Protein AF-A0A2G9NVG9-F1 (afdb_monomer_lite)

Organism: Aquarana catesbeiana (NCBI:txid8400)

pLDDT: mean 73.62, std 21.72, range [29.7, 97.81]

Foldseek 3Di:
DVVVVVVVVVVVVVVVVVVVVLLVVLVVCLVVVPDALVVLLVVLLVVLVCCVVPPQPDPVNDPHQDPVVVSSLSSLLVVLVVLLVVLLVQLVVLVVVCVVVVQDAPDPVGLGRDSLVSSVVSLVVVVVSLVSSVRSDVVSNVVSLVSSVVSVVVSLVVNVVVLVVVCVVPDDPPPPPSSVVNNVVSVVVVVVPDPCVVVCVVPPVPDDQDPVNVCVVVVDD

Structure (mmCIF, N/CA/C/O backbone):
data_AF-A0A2G9NVG9-F1
#
_entry.id   AF-A0A2G9NVG9-F1
#
loop_
_atom_site.group_PDB
_atom_site.id
_atom_site.type_symbol
_atom_site.label_atom_id
_atom_site.label_alt_id
_atom_site.label_comp_id
_atom_site.label_asym_id
_atom_site.label_entity_id
_atom_site.label_seq_id
_atom_site.pdbx_PDB_ins_code
_atom_site.Cartn_x
_atom_site.Cartn_y
_atom_site.Cartn_z
_atom_site.occupancy
_atom_site.B_iso_or_equiv
_atom_site.auth_seq_id
_atom_site.auth_comp_id
_atom_site.auth_asym_id
_atom_site.auth_atom_id
_atom_site.pdbx_PDB_model_num
ATOM 1 N N . MET A 1 1 ? 18.153 -5.933 -45.050 1.00 47.12 1 MET A N 1
ATOM 2 C CA . MET A 1 1 ? 17.908 -6.795 -43.867 1.00 47.12 1 MET A CA 1
ATOM 3 C C . MET A 1 1 ? 18.906 -6.570 -42.717 1.00 47.12 1 MET A C 1
ATOM 5 O O . MET A 1 1 ? 18.550 -6.843 -41.583 1.00 47.12 1 MET A O 1
ATOM 9 N N . TRP A 1 2 ? 20.110 -6.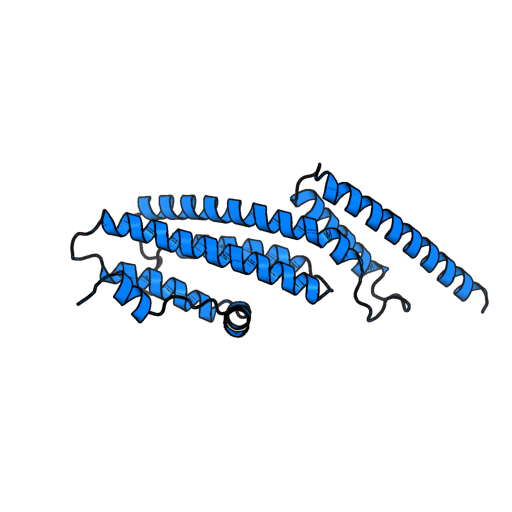024 -42.958 1.00 49.16 2 TRP A N 1
ATOM 10 C CA . TRP A 1 2 ? 21.153 -5.813 -41.932 1.00 49.16 2 TRP A CA 1
ATOM 11 C C . TRP A 1 2 ? 20.935 -4.618 -40.981 1.00 49.16 2 TRP A C 1
ATOM 13 O O . TRP A 1 2 ? 21.452 -4.618 -39.869 1.00 49.16 2 TRP A O 1
ATOM 23 N N . THR A 1 3 ? 20.140 -3.623 -41.377 1.00 58.44 3 THR A N 1
ATOM 24 C CA . THR A 1 3 ? 19.892 -2.399 -40.592 1.00 58.44 3 THR A CA 1
ATOM 25 C C . THR A 1 3 ? 18.992 -2.626 -39.373 1.00 58.44 3 THR A C 1
ATOM 27 O O . THR A 1 3 ? 19.216 -2.022 -38.331 1.00 58.44 3 THR A O 1
ATOM 30 N N . GLY A 1 4 ? 18.015 -3.536 -39.464 1.00 63.19 4 GLY A N 1
ATOM 31 C CA . GLY A 1 4 ? 17.098 -3.840 -38.357 1.00 63.19 4 GLY A CA 1
ATOM 32 C C . GLY A 1 4 ? 17.749 -4.625 -37.214 1.00 63.19 4 GLY A C 1
ATOM 33 O O . GLY A 1 4 ? 17.445 -4.377 -36.052 1.00 63.19 4 GLY A O 1
ATOM 34 N N . LYS A 1 5 ? 18.686 -5.529 -37.530 1.00 67.94 5 LYS A N 1
ATOM 35 C CA . LYS A 1 5 ? 19.409 -6.316 -36.521 1.00 67.94 5 LYS A CA 1
ATOM 36 C C . LYS A 1 5 ? 20.372 -5.444 -35.707 1.00 67.94 5 LYS A C 1
ATOM 38 O O . LYS A 1 5 ? 20.325 -5.482 -34.488 1.00 67.94 5 LYS A O 1
ATOM 43 N N . LEU A 1 6 ? 21.148 -4.583 -36.372 1.00 71.12 6 LEU A N 1
ATOM 44 C CA . LEU A 1 6 ? 22.050 -3.633 -35.706 1.00 71.12 6 LEU A CA 1
ATOM 45 C C . LEU A 1 6 ? 21.304 -2.642 -34.800 1.00 71.12 6 LEU A C 1
ATOM 47 O O . LEU A 1 6 ? 21.757 -2.365 -33.694 1.00 71.12 6 LEU A O 1
ATOM 51 N N . LEU A 1 7 ? 20.151 -2.131 -35.248 1.00 71.62 7 LEU A N 1
ATOM 52 C CA . LEU A 1 7 ? 19.314 -1.249 -34.430 1.00 71.62 7 LEU A CA 1
ATOM 53 C C . LEU A 1 7 ? 18.751 -1.985 -33.204 1.00 71.62 7 LEU A C 1
ATOM 55 O O . LEU A 1 7 ? 18.769 -1.438 -32.105 1.00 71.62 7 LEU A O 1
ATOM 59 N N . SER A 1 8 ? 18.301 -3.231 -33.379 1.00 68.00 8 SER A N 1
ATOM 60 C CA . SER A 1 8 ? 17.837 -4.081 -32.277 1.00 68.00 8 SER A CA 1
ATOM 61 C C . SER A 1 8 ? 18.944 -4.346 -31.252 1.00 68.00 8 SER A C 1
ATOM 63 O O . SER A 1 8 ? 18.707 -4.211 -30.054 1.00 68.00 8 SER A O 1
ATOM 65 N N . ASP A 1 9 ? 20.152 -4.678 -31.709 1.00 69.25 9 ASP A N 1
ATOM 66 C CA . ASP A 1 9 ? 21.299 -4.954 -30.837 1.00 69.25 9 ASP A CA 1
ATOM 67 C C . ASP A 1 9 ? 21.750 -3.687 -30.084 1.00 69.25 9 ASP A C 1
ATOM 69 O O . ASP A 1 9 ? 22.079 -3.747 -28.899 1.00 69.25 9 ASP A O 1
ATOM 73 N N . LEU A 1 10 ? 21.706 -2.515 -30.730 1.00 73.94 10 LEU A N 1
ATOM 74 C CA . LEU A 1 10 ? 21.998 -1.230 -30.086 1.00 73.94 10 LEU A CA 1
ATOM 75 C C . LEU A 1 10 ? 20.967 -0.882 -29.003 1.00 73.94 10 LEU A C 1
ATOM 77 O O . LEU A 1 10 ? 21.353 -0.514 -27.894 1.00 73.94 10 LEU A O 1
ATOM 81 N N . ILE A 1 11 ? 19.671 -1.021 -29.303 1.00 73.12 11 ILE A N 1
ATOM 82 C CA . ILE A 1 11 ? 18.585 -0.789 -28.335 1.00 73.12 11 ILE A CA 1
ATOM 83 C C . ILE A 1 11 ? 18.735 -1.734 -27.141 1.00 73.12 11 ILE A C 1
ATOM 85 O O . ILE A 1 11 ? 18.609 -1.304 -25.995 1.00 73.12 11 ILE A O 1
ATOM 89 N N . PHE A 1 12 ? 19.059 -3.002 -27.399 1.00 69.12 12 PHE A N 1
ATOM 90 C CA . PHE A 1 12 ? 19.289 -3.987 -26.350 1.00 69.12 12 PHE A CA 1
ATOM 91 C C . PHE A 1 12 ? 20.491 -3.625 -25.467 1.00 69.12 12 PHE A C 1
ATOM 93 O O . PHE A 1 12 ? 20.377 -3.662 -24.245 1.00 69.12 12 PHE A O 1
ATOM 100 N N . ASN A 1 13 ? 21.615 -3.209 -26.057 1.00 71.06 13 ASN A N 1
ATOM 101 C CA . ASN A 1 13 ? 22.801 -2.804 -25.298 1.00 71.06 13 ASN A CA 1
ATOM 102 C C . ASN A 1 13 ? 22.554 -1.548 -24.452 1.00 71.06 13 ASN A C 1
ATOM 104 O O . ASN A 1 13 ? 22.916 -1.530 -23.278 1.00 71.06 13 ASN A O 1
ATOM 108 N N . ILE A 1 14 ? 21.886 -0.527 -25.003 1.00 75.38 14 ILE A N 1
ATOM 109 C CA . ILE A 1 14 ? 21.518 0.683 -24.249 1.00 75.38 14 ILE A CA 1
ATOM 110 C C . ILE A 1 14 ? 20.581 0.325 -23.091 1.00 75.38 14 ILE A C 1
ATOM 112 O O . ILE A 1 14 ? 20.797 0.782 -21.968 1.00 75.38 14 ILE A O 1
ATOM 116 N N . HIS A 1 15 ? 19.578 -0.525 -23.337 1.00 73.50 15 HIS A N 1
ATOM 117 C CA . HIS A 1 15 ? 18.684 -1.015 -22.291 1.00 73.50 15 HIS A CA 1
ATOM 118 C C . HIS A 1 15 ? 19.455 -1.773 -21.205 1.00 73.50 15 HIS A C 1
ATOM 120 O O . HIS A 1 15 ? 19.285 -1.487 -20.027 1.00 73.50 15 HIS A O 1
ATOM 126 N N . SER A 1 16 ? 20.354 -2.684 -21.587 1.00 73.50 16 SER A N 1
ATOM 127 C CA . SER A 1 16 ? 21.161 -3.463 -20.645 1.00 73.50 16 SER A CA 1
ATOM 128 C C . SER A 1 16 ? 22.059 -2.575 -19.779 1.00 73.50 16 SER A C 1
ATOM 130 O O . SER A 1 16 ? 22.126 -2.775 -18.567 1.00 73.50 16 SER A O 1
ATOM 132 N N . SER A 1 17 ? 22.739 -1.587 -20.368 1.00 74.81 17 SER A N 1
ATOM 133 C CA . SER A 1 17 ? 23.574 -0.646 -19.613 1.00 74.81 17 SER A CA 1
ATOM 134 C C . SER A 1 17 ? 22.742 0.234 -18.679 1.00 74.81 17 SER A C 1
ATOM 136 O O . SER A 1 17 ? 23.146 0.466 -17.540 1.00 74.81 17 SER A O 1
ATOM 138 N N . PHE A 1 18 ? 21.565 0.686 -19.124 1.00 79.19 18 PHE A N 1
ATOM 139 C CA . PHE A 1 18 ? 20.642 1.447 -18.283 1.00 79.19 18 PHE A CA 1
ATOM 140 C C . PHE A 1 18 ? 20.131 0.616 -17.100 1.00 79.19 18 PHE A C 1
ATOM 142 O O . PHE A 1 18 ? 20.169 1.091 -15.969 1.00 79.19 18 PHE A O 1
ATOM 149 N N . THR A 1 19 ? 19.721 -0.632 -17.336 1.00 79.75 19 THR A N 1
ATOM 150 C CA . THR A 1 19 ? 19.266 -1.570 -16.299 1.00 79.75 19 THR A CA 1
ATOM 151 C C . THR A 1 19 ? 20.363 -1.832 -15.268 1.00 79.75 19 THR A C 1
ATOM 153 O O . THR A 1 19 ? 20.100 -1.767 -14.070 1.00 79.75 19 THR A O 1
ATOM 156 N N . GLN A 1 20 ? 21.612 -2.035 -15.702 1.00 78.94 20 GLN A N 1
ATOM 157 C CA . GLN A 1 20 ? 22.742 -2.171 -14.779 1.00 78.94 20 GLN A CA 1
ATOM 158 C C . GLN A 1 20 ? 22.956 -0.904 -13.945 1.00 78.94 20 GLN A C 1
ATOM 160 O O . GLN A 1 20 ? 23.076 -0.993 -12.725 1.00 78.94 20 GLN A O 1
ATOM 165 N N . TYR A 1 21 ? 22.968 0.275 -14.572 1.00 81.62 21 TYR A N 1
ATOM 166 C CA . TYR A 1 21 ? 23.139 1.535 -13.848 1.00 81.62 21 TYR A CA 1
ATOM 167 C C . TYR A 1 21 ? 22.006 1.777 -12.843 1.00 81.62 21 TYR A C 1
ATOM 169 O O . TYR A 1 21 ? 22.270 2.131 -11.695 1.00 81.62 21 TYR A O 1
ATOM 177 N N . ALA A 1 22 ? 20.756 1.542 -13.248 1.00 81.19 22 ALA A N 1
ATOM 178 C CA . ALA A 1 22 ? 19.592 1.654 -12.378 1.00 81.19 22 ALA A CA 1
ATOM 179 C C . ALA A 1 22 ? 19.701 0.691 -11.190 1.00 81.19 22 ALA A C 1
ATOM 181 O O . ALA A 1 22 ? 19.517 1.106 -10.050 1.00 81.19 22 ALA A O 1
ATOM 182 N N . PHE A 1 23 ? 20.079 -0.563 -11.432 1.00 82.88 23 PHE A N 1
ATOM 183 C CA . PHE A 1 23 ? 20.284 -1.547 -10.374 1.00 82.88 23 PHE A CA 1
ATOM 184 C C . PHE A 1 23 ? 21.346 -1.099 -9.357 1.00 82.88 23 PHE A C 1
ATOM 186 O O . PHE A 1 23 ? 21.079 -1.100 -8.155 1.00 82.88 23 PHE A O 1
ATOM 193 N N . PHE A 1 24 ? 22.516 -0.638 -9.816 1.00 83.31 24 PHE A N 1
ATOM 194 C CA . PHE A 1 24 ? 23.549 -0.091 -8.926 1.00 83.31 24 PHE A CA 1
ATOM 195 C C . PHE A 1 24 ? 23.059 1.140 -8.154 1.00 83.31 24 PHE A C 1
ATOM 197 O O . PHE A 1 24 ? 23.283 1.235 -6.948 1.00 83.31 24 PHE A O 1
ATOM 204 N N . TYR A 1 25 ? 22.355 2.054 -8.824 1.00 85.94 25 TYR A N 1
ATOM 205 C CA . TYR A 1 25 ? 21.767 3.237 -8.199 1.00 85.94 25 TYR A CA 1
ATOM 206 C C . TYR A 1 25 ? 20.797 2.864 -7.068 1.00 85.94 25 TYR A C 1
ATOM 208 O O . TYR A 1 25 ? 20.904 3.400 -5.965 1.00 85.94 25 TYR A O 1
ATOM 216 N N . PHE A 1 26 ? 19.895 1.906 -7.302 1.00 88.06 26 PHE A N 1
ATOM 217 C CA . PHE A 1 26 ? 18.935 1.462 -6.290 1.00 88.06 26 PHE A CA 1
ATOM 218 C C . PHE A 1 26 ? 19.588 0.680 -5.148 1.00 88.06 26 PHE A C 1
ATOM 220 O O . PHE A 1 26 ? 19.176 0.867 -4.008 1.00 88.06 26 PHE A O 1
ATOM 227 N N . ILE A 1 27 ? 20.645 -0.101 -5.400 1.00 86.88 27 ILE A N 1
ATOM 228 C CA . ILE A 1 27 ? 21.440 -0.728 -4.328 1.00 86.88 27 ILE A CA 1
ATOM 229 C C . ILE A 1 27 ? 22.069 0.329 -3.418 1.00 86.88 27 ILE A C 1
ATOM 231 O O . ILE A 1 27 ? 22.018 0.208 -2.195 1.00 86.88 27 ILE A O 1
ATOM 235 N N . GLU A 1 28 ? 22.676 1.367 -3.992 1.00 87.94 28 GLU A N 1
ATOM 236 C CA . GLU A 1 28 ? 23.291 2.429 -3.193 1.00 87.94 28 GLU A CA 1
ATOM 237 C C . GLU A 1 28 ? 22.243 3.233 -2.416 1.00 87.94 28 GLU A C 1
ATOM 239 O O . GLU A 1 28 ? 22.452 3.563 -1.246 1.00 87.94 28 GLU A O 1
ATOM 244 N N . HIS A 1 29 ? 21.081 3.490 -3.014 1.00 90.62 29 HIS A N 1
ATOM 245 C CA . HIS A 1 29 ? 19.973 4.148 -2.323 1.00 90.62 29 HIS A CA 1
ATOM 246 C C . HIS A 1 29 ? 19.331 3.277 -1.237 1.00 90.62 29 HIS A C 1
ATOM 248 O O . HIS A 1 29 ? 18.891 3.821 -0.225 1.00 90.62 29 HIS A O 1
ATOM 254 N N . ASP A 1 30 ? 19.315 1.953 -1.392 1.00 89.00 30 ASP A N 1
ATOM 255 C CA . ASP A 1 30 ? 18.807 1.027 -0.374 1.00 89.00 30 ASP A CA 1
ATOM 256 C C . ASP A 1 30 ? 19.702 1.018 0.878 1.00 89.00 30 ASP A C 1
ATOM 258 O O . ASP A 1 30 ? 19.206 0.955 2.004 1.00 89.00 30 ASP A O 1
ATOM 262 N N . LYS A 1 31 ? 21.020 1.192 0.696 1.00 87.38 31 LYS A N 1
ATOM 263 C CA . LYS A 1 31 ? 21.985 1.315 1.803 1.00 87.38 31 LYS A CA 1
ATOM 264 C C . LYS A 1 31 ? 21.828 2.612 2.595 1.00 87.38 31 LYS A C 1
ATOM 266 O O . LYS A 1 31 ? 21.942 2.592 3.817 1.00 87.38 31 LYS A O 1
ATOM 271 N N . HIS A 1 32 ? 21.623 3.739 1.910 1.00 87.06 32 HIS A N 1
ATOM 272 C CA . HIS A 1 32 ? 21.713 5.065 2.538 1.00 87.06 32 HIS A CA 1
ATOM 273 C C . HIS A 1 32 ? 20.355 5.715 2.839 1.00 87.06 32 HIS A C 1
ATOM 275 O O . HIS A 1 32 ? 20.274 6.545 3.739 1.00 87.06 32 HIS A O 1
ATOM 281 N N . ARG A 1 33 ? 19.303 5.376 2.080 1.00 88.12 33 ARG A N 1
ATOM 282 C CA . ARG A 1 33 ? 17.912 5.852 2.240 1.00 88.12 33 ARG A CA 1
ATOM 283 C C . ARG A 1 33 ? 17.778 7.362 2.496 1.00 88.12 33 ARG A C 1
ATOM 285 O O . ARG A 1 33 ? 17.051 7.799 3.378 1.00 88.12 33 ARG A O 1
ATOM 292 N N . LEU A 1 34 ? 18.458 8.170 1.680 1.00 86.88 34 LEU A N 1
ATOM 293 C CA . LEU A 1 34 ? 18.539 9.631 1.859 1.00 86.88 34 LEU A CA 1
ATOM 294 C C . LEU A 1 34 ? 17.289 10.411 1.402 1.00 86.88 34 LEU A C 1
ATOM 296 O O . LEU A 1 34 ? 17.157 11.592 1.716 1.00 86.88 34 LEU A O 1
ATOM 300 N N . CYS A 1 35 ? 16.387 9.787 0.640 1.00 92.25 35 CYS A N 1
ATOM 301 C CA . CYS A 1 35 ? 15.162 10.410 0.124 1.00 92.25 35 CYS A CA 1
ATOM 302 C C . CYS A 1 35 ? 13.921 9.905 0.868 1.00 92.25 35 CYS A C 1
ATOM 304 O O . CYS A 1 35 ? 13.956 8.852 1.508 1.00 92.25 35 CYS A O 1
ATOM 306 N N . LYS A 1 36 ? 12.799 10.627 0.750 1.00 93.12 36 LYS A N 1
ATOM 307 C CA . LYS A 1 36 ? 11.535 10.193 1.357 1.00 93.12 36 LYS A CA 1
ATOM 308 C C . LYS A 1 36 ? 10.972 8.994 0.596 1.00 93.12 36 LYS A C 1
ATOM 310 O O . LYS A 1 36 ? 11.088 8.917 -0.627 1.00 93.12 36 LYS A O 1
ATOM 315 N N . SER A 1 37 ? 10.276 8.103 1.300 1.00 94.50 37 SER A N 1
ATOM 316 C CA . SER A 1 37 ? 9.572 6.960 0.696 1.00 94.50 37 SER A CA 1
ATOM 317 C C . SER A 1 37 ? 8.630 7.391 -0.443 1.00 94.50 37 SER A C 1
ATOM 319 O O . SER A 1 37 ? 8.593 6.759 -1.497 1.00 94.50 37 SER A O 1
ATOM 321 N N . ALA A 1 38 ? 7.942 8.528 -0.285 1.00 94.00 38 ALA A N 1
ATOM 322 C CA . ALA A 1 38 ? 7.071 9.114 -1.301 1.00 94.00 38 ALA A CA 1
ATOM 323 C C . ALA A 1 38 ? 7.812 9.472 -2.605 1.00 94.00 38 ALA A C 1
ATOM 325 O O . ALA A 1 38 ? 7.242 9.320 -3.686 1.00 94.00 38 ALA A O 1
ATOM 326 N N . ASP A 1 39 ? 9.077 9.898 -2.530 1.00 95.50 39 ASP A N 1
ATOM 327 C CA . ASP A 1 39 ? 9.883 10.212 -3.716 1.00 95.50 39 ASP A CA 1
ATOM 328 C C . ASP A 1 39 ? 10.192 8.935 -4.508 1.00 95.50 39 ASP A C 1
ATOM 330 O O . ASP A 1 39 ? 10.030 8.908 -5.731 1.00 95.50 39 ASP A O 1
ATOM 334 N N . TYR A 1 40 ? 10.539 7.847 -3.811 1.00 94.81 40 TYR A N 1
ATOM 335 C CA . TYR A 1 40 ? 10.747 6.535 -4.429 1.00 94.81 40 TYR A CA 1
ATOM 336 C C . TYR A 1 40 ? 9.458 5.962 -5.022 1.00 94.81 40 TYR A C 1
ATOM 338 O O . TYR A 1 40 ? 9.485 5.439 -6.135 1.00 94.81 40 TYR A O 1
ATOM 346 N N . MET A 1 41 ? 8.319 6.110 -4.337 1.00 95.94 41 MET A N 1
ATOM 347 C CA . MET A 1 41 ? 7.010 5.705 -4.865 1.00 95.94 41 MET A CA 1
ATOM 348 C C . MET A 1 41 ? 6.672 6.468 -6.151 1.00 95.94 41 MET A C 1
ATOM 350 O O . MET A 1 41 ? 6.302 5.864 -7.157 1.00 95.94 41 MET A O 1
ATOM 354 N N . ASN A 1 42 ? 6.861 7.789 -6.161 1.00 95.38 42 ASN A N 1
ATOM 355 C CA . ASN A 1 42 ? 6.639 8.618 -7.346 1.00 95.38 42 ASN A CA 1
ATOM 356 C C . ASN A 1 42 ? 7.573 8.237 -8.503 1.00 95.38 42 ASN A C 1
ATOM 358 O O . ASN A 1 42 ? 7.144 8.199 -9.659 1.00 95.38 42 ASN A O 1
ATOM 362 N N . LEU A 1 43 ? 8.841 7.938 -8.208 1.00 94.69 43 LEU A N 1
ATOM 363 C CA . LEU A 1 43 ? 9.788 7.450 -9.207 1.00 94.69 43 LEU A CA 1
ATOM 364 C C . LEU A 1 43 ? 9.359 6.086 -9.762 1.00 94.69 43 LEU A C 1
ATOM 366 O O . LEU A 1 43 ? 9.377 5.905 -10.977 1.00 94.69 43 LEU A O 1
ATOM 370 N N . HIS A 1 44 ? 8.892 5.172 -8.909 1.00 95.25 44 HIS A N 1
ATOM 371 C CA . HIS A 1 44 ? 8.351 3.878 -9.324 1.00 95.25 44 HIS A CA 1
ATOM 372 C C . HIS A 1 44 ? 7.179 4.059 -10.302 1.00 95.25 44 HIS A C 1
ATOM 374 O O . HIS A 1 44 ? 7.188 3.468 -11.381 1.00 95.25 44 HIS A O 1
ATOM 380 N N . PHE A 1 45 ? 6.219 4.943 -10.002 1.00 94.69 45 PHE A N 1
ATOM 381 C CA . PHE A 1 45 ? 5.117 5.252 -10.923 1.00 94.69 45 PHE A CA 1
ATOM 382 C C . PHE A 1 45 ? 5.601 5.769 -12.284 1.00 94.69 45 PHE A C 1
ATOM 384 O O . PHE A 1 45 ? 5.058 5.371 -13.316 1.00 94.69 45 PHE A O 1
ATOM 391 N N . LYS A 1 46 ? 6.631 6.623 -12.302 1.00 93.38 46 LYS A N 1
ATOM 392 C CA . LYS A 1 46 ? 7.217 7.144 -13.547 1.00 93.38 46 LYS A CA 1
ATOM 393 C C . LYS A 1 46 ? 7.928 6.056 -14.350 1.00 93.38 46 LYS A C 1
ATOM 395 O O . LYS A 1 46 ? 7.740 5.994 -15.562 1.00 93.38 46 LYS A O 1
ATOM 400 N N . VAL A 1 47 ? 8.708 5.193 -13.693 1.00 92.12 47 VAL A N 1
ATOM 401 C CA . VAL A 1 47 ? 9.402 4.074 -14.353 1.00 92.12 47 VAL A CA 1
ATOM 402 C C . VAL A 1 47 ? 8.399 3.066 -14.907 1.00 92.12 47 VAL A C 1
ATOM 404 O O . VAL A 1 47 ? 8.529 2.675 -16.064 1.00 92.12 47 VAL A O 1
ATOM 407 N N . LYS A 1 48 ? 7.353 2.726 -14.140 1.00 93.81 48 LYS A N 1
ATOM 408 C CA . LYS A 1 48 ? 6.227 1.911 -14.615 1.00 93.81 48 LYS A CA 1
ATOM 409 C C . LYS A 1 48 ? 5.615 2.506 -15.878 1.00 93.81 48 LYS A C 1
ATOM 411 O O . LYS A 1 48 ? 5.478 1.812 -16.878 1.00 93.81 48 LYS A O 1
ATOM 416 N N . TRP A 1 49 ? 5.240 3.787 -15.830 1.00 93.31 49 TRP A N 1
ATOM 417 C CA . TRP A 1 49 ? 4.615 4.458 -16.968 1.00 93.31 49 TRP A CA 1
ATOM 418 C C . TRP A 1 49 ? 5.511 4.407 -18.210 1.00 93.31 49 TRP A C 1
ATOM 420 O O . TRP A 1 49 ? 5.053 3.992 -19.267 1.00 93.31 49 TRP A O 1
ATOM 430 N N . LEU A 1 50 ? 6.800 4.732 -18.066 1.00 90.25 50 LEU A N 1
ATOM 431 C CA . LEU A 1 50 ? 7.766 4.687 -19.166 1.00 90.25 50 LEU A CA 1
ATOM 432 C C . LEU A 1 50 ? 7.916 3.269 -19.739 1.00 90.25 50 LEU A C 1
ATOM 434 O O . LEU A 1 50 ? 7.955 3.097 -20.957 1.00 90.25 50 LEU A O 1
ATOM 438 N N . TYR A 1 51 ? 7.981 2.252 -18.877 1.00 89.69 51 TYR A N 1
ATOM 439 C CA . TYR A 1 51 ? 8.086 0.856 -19.302 1.00 89.69 51 TYR A CA 1
ATOM 440 C C . TYR A 1 51 ? 6.836 0.398 -20.068 1.00 89.69 51 TYR A C 1
ATOM 442 O O . TYR A 1 51 ? 6.940 -0.241 -21.120 1.00 89.69 51 TYR A O 1
ATOM 450 N N . ASN A 1 52 ? 5.652 0.750 -19.571 1.00 90.44 52 ASN A N 1
ATOM 451 C CA . ASN A 1 52 ? 4.382 0.409 -20.209 1.00 90.44 52 ASN A CA 1
ATOM 452 C C . ASN A 1 52 ? 4.224 1.107 -21.564 1.00 90.44 52 ASN A C 1
ATOM 454 O O . ASN A 1 52 ? 3.837 0.459 -22.530 1.00 90.44 52 ASN A O 1
ATOM 458 N N . GLU A 1 53 ? 4.586 2.388 -21.643 1.00 91.75 53 GLU A N 1
ATOM 459 C CA . GLU A 1 53 ? 4.433 3.203 -22.851 1.00 91.75 53 GLU A CA 1
ATOM 460 C C . GLU A 1 53 ? 5.396 2.780 -23.972 1.00 91.75 53 GLU A C 1
ATOM 462 O O . GLU A 1 53 ? 5.004 2.702 -25.134 1.00 91.75 53 GLU A O 1
ATOM 467 N N . TYR A 1 54 ? 6.659 2.488 -23.638 1.00 86.56 54 TYR A N 1
ATOM 468 C CA . TYR A 1 54 ? 7.712 2.362 -24.654 1.00 86.56 54 TYR A CA 1
ATOM 469 C C . TYR A 1 54 ? 8.371 0.983 -24.744 1.00 86.56 54 TYR A C 1
ATOM 471 O O . TYR A 1 54 ? 8.982 0.679 -25.769 1.00 86.56 54 TYR A O 1
ATOM 479 N N . VAL A 1 55 ? 8.298 0.150 -23.699 1.00 86.44 55 VAL A N 1
ATOM 480 C CA . VAL A 1 55 ? 9.080 -1.102 -23.622 1.00 86.44 55 VAL A CA 1
ATOM 481 C C . VAL A 1 55 ? 8.207 -2.347 -23.760 1.00 86.44 55 VAL A C 1
ATOM 483 O O . VAL A 1 55 ? 8.621 -3.310 -24.402 1.00 86.44 55 VAL A O 1
ATOM 486 N N . THR A 1 56 ? 6.995 -2.333 -23.208 1.00 87.94 56 THR A N 1
ATOM 487 C CA . THR A 1 56 ? 6.147 -3.535 -23.069 1.00 87.94 56 THR A CA 1
ATOM 488 C C . THR A 1 56 ? 5.795 -4.202 -24.404 1.00 87.94 56 THR A C 1
ATOM 490 O O . THR A 1 56 ? 5.801 -5.430 -24.499 1.00 87.94 56 THR A O 1
ATOM 493 N N . GLU A 1 57 ? 5.556 -3.420 -25.461 1.00 87.38 57 GLU A N 1
ATOM 494 C CA . GLU A 1 57 ? 5.202 -3.953 -26.788 1.00 87.38 57 GLU A CA 1
ATOM 495 C C . GLU A 1 57 ? 6.408 -4.342 -27.655 1.00 87.38 57 GLU A C 1
ATOM 497 O O . GLU A 1 57 ? 6.242 -4.885 -28.753 1.00 87.38 57 GLU A O 1
ATOM 502 N N . LEU A 1 58 ? 7.636 -4.109 -27.184 1.00 85.06 58 LEU A N 1
ATOM 503 C CA . LEU A 1 58 ? 8.827 -4.481 -27.938 1.00 85.06 58 LEU A CA 1
ATOM 504 C C . LEU A 1 58 ? 8.971 -6.014 -27.999 1.00 85.06 58 LEU A C 1
ATOM 506 O O . LEU A 1 58 ? 8.883 -6.680 -26.963 1.00 85.06 58 LEU A O 1
ATOM 510 N N . PRO A 1 59 ? 9.296 -6.603 -29.169 1.00 87.19 59 PRO A N 1
ATOM 511 C CA . PRO A 1 59 ? 9.377 -8.058 -29.334 1.00 87.19 59 PRO A CA 1
ATOM 512 C C . PRO A 1 59 ? 10.292 -8.775 -28.329 1.00 87.19 59 PRO A C 1
ATOM 514 O O . PRO A 1 59 ? 10.017 -9.908 -27.950 1.00 87.19 59 PRO A O 1
ATOM 517 N N . ALA A 1 60 ? 11.371 -8.124 -27.883 1.00 83.81 60 ALA A N 1
ATOM 518 C CA . ALA A 1 60 ? 12.332 -8.700 -26.941 1.00 83.81 60 ALA A CA 1
ATOM 519 C C . ALA A 1 60 ? 11.814 -8.794 -25.491 1.00 83.81 60 ALA A C 1
ATOM 521 O O . ALA A 1 60 ? 12.339 -9.601 -24.714 1.00 83.81 60 ALA A O 1
ATOM 522 N N . PHE A 1 61 ? 10.811 -7.985 -25.137 1.00 83.88 61 PHE A N 1
ATOM 523 C CA . PHE A 1 61 ? 10.276 -7.828 -23.777 1.00 83.88 61 PHE A CA 1
ATOM 524 C C . PHE A 1 61 ? 8.823 -8.289 -23.648 1.00 83.88 61 PHE A C 1
ATOM 526 O O . PHE A 1 61 ? 8.354 -8.555 -22.543 1.00 83.88 61 PHE A O 1
ATOM 533 N N . LYS A 1 62 ? 8.132 -8.461 -24.776 1.00 86.75 62 LYS A N 1
ATOM 534 C CA . LYS A 1 62 ? 6.771 -8.981 -24.821 1.00 86.75 62 LYS A CA 1
ATOM 535 C C . LYS A 1 62 ? 6.665 -10.316 -24.078 1.00 86.75 62 LYS A C 1
ATOM 537 O O . LYS A 1 62 ? 7.468 -11.224 -24.289 1.00 86.75 62 LYS A O 1
ATOM 542 N N . ASN A 1 63 ? 5.646 -10.433 -23.228 1.00 87.00 63 ASN A N 1
ATOM 543 C CA . ASN A 1 63 ? 5.365 -11.600 -22.381 1.00 87.00 63 ASN A CA 1
ATOM 544 C C . ASN A 1 63 ? 6.461 -11.955 -21.354 1.00 87.00 63 ASN A C 1
ATOM 546 O O . ASN A 1 63 ? 6.437 -13.060 -20.809 1.00 87.00 63 ASN A O 1
ATOM 550 N N . LYS A 1 64 ? 7.413 -11.057 -21.072 1.00 89.62 64 LYS A N 1
ATOM 551 C CA . LYS A 1 64 ? 8.383 -11.231 -19.982 1.00 89.62 64 LYS A CA 1
ATOM 552 C C . LYS A 1 64 ? 7.975 -10.411 -18.766 1.00 89.62 64 LYS A C 1
ATOM 554 O O . LYS A 1 64 ? 7.412 -9.330 -18.902 1.00 89.62 64 LYS A O 1
ATOM 559 N N . VAL A 1 65 ? 8.296 -10.924 -17.581 1.00 91.00 65 VAL A N 1
ATOM 560 C CA . VAL A 1 65 ? 8.172 -10.158 -16.338 1.00 91.00 65 VAL A CA 1
ATOM 561 C C . VAL A 1 65 ? 9.293 -9.108 -16.315 1.00 91.00 65 VAL A C 1
ATOM 563 O O . VAL A 1 65 ? 10.458 -9.485 -16.451 1.00 91.00 65 VAL A O 1
ATOM 566 N N . PRO A 1 66 ? 8.977 -7.809 -16.187 1.00 91.50 66 PRO A N 1
ATOM 567 C CA . PRO A 1 66 ? 9.978 -6.749 -16.095 1.00 91.50 66 PRO A CA 1
ATOM 568 C C . PRO A 1 66 ? 10.810 -6.846 -14.815 1.00 91.50 66 PRO A C 1
ATOM 570 O O . PRO A 1 66 ? 10.282 -7.171 -13.758 1.00 91.50 66 PRO A O 1
ATOM 573 N N . GLU A 1 67 ? 12.090 -6.482 -14.888 1.00 90.75 67 GLU A N 1
ATOM 574 C CA . GLU A 1 67 ? 13.004 -6.510 -13.731 1.00 90.75 67 GLU A CA 1
ATOM 575 C C . GLU A 1 67 ? 12.869 -5.281 -12.819 1.00 90.75 67 GLU A C 1
ATOM 577 O O . GLU A 1 67 ? 13.188 -5.348 -11.633 1.00 90.75 67 GLU A O 1
ATOM 582 N N . TYR A 1 68 ? 12.374 -4.156 -13.351 1.00 92.75 68 TYR A N 1
ATOM 583 C CA . TYR A 1 68 ? 12.344 -2.886 -12.621 1.00 92.75 68 TYR A CA 1
ATOM 584 C C . TYR A 1 68 ? 11.603 -2.920 -11.270 1.00 92.75 68 TYR A C 1
ATOM 586 O O . TYR A 1 68 ? 12.052 -2.216 -10.365 1.00 92.75 68 TYR A O 1
ATOM 594 N N . PRO A 1 69 ? 10.509 -3.691 -11.060 1.00 94.94 69 PRO A N 1
ATOM 595 C CA . PRO A 1 69 ? 9.810 -3.686 -9.776 1.00 94.94 69 PRO A CA 1
ATOM 596 C C . PRO A 1 69 ? 10.689 -4.167 -8.618 1.00 94.94 69 PRO A C 1
ATOM 598 O O . PRO A 1 69 ? 10.537 -3.668 -7.503 1.00 94.94 69 PRO A O 1
ATOM 601 N N . ALA A 1 70 ? 11.639 -5.073 -8.879 1.00 94.56 70 ALA A N 1
ATOM 602 C CA . ALA A 1 70 ? 12.567 -5.581 -7.868 1.00 94.56 70 ALA A CA 1
ATOM 603 C C . ALA A 1 70 ? 13.486 -4.479 -7.321 1.00 94.56 70 ALA A C 1
ATOM 605 O O . ALA A 1 70 ? 13.851 -4.501 -6.149 1.00 94.56 70 ALA A O 1
ATOM 606 N N . TRP A 1 71 ? 13.814 -3.470 -8.134 1.00 94.50 71 TRP A N 1
ATOM 607 C CA . TRP A 1 71 ? 14.623 -2.331 -7.688 1.00 94.50 71 TRP A CA 1
ATOM 608 C C . TRP A 1 71 ? 13.877 -1.459 -6.675 1.00 94.50 71 TRP A C 1
ATOM 610 O O . TRP A 1 71 ? 14.501 -0.810 -5.842 1.00 94.50 71 TRP A O 1
ATOM 620 N N . PHE A 1 72 ? 12.543 -1.441 -6.745 1.00 95.94 72 PHE A N 1
ATOM 621 C CA . PHE A 1 72 ? 11.697 -0.612 -5.890 1.00 95.94 72 PHE A CA 1
ATOM 622 C C . PHE A 1 72 ? 11.146 -1.348 -4.667 1.00 95.94 72 PHE A C 1
ATOM 624 O O . PHE A 1 72 ? 10.679 -0.688 -3.738 1.00 95.94 72 PHE A O 1
ATOM 631 N N . GLU A 1 73 ? 11.198 -2.682 -4.640 1.00 96.19 73 GLU A N 1
ATOM 632 C CA . GLU A 1 73 ? 10.607 -3.493 -3.570 1.00 96.19 73 GLU A CA 1
ATOM 633 C C . GLU A 1 73 ? 11.017 -3.030 -2.156 1.00 96.19 73 GLU A C 1
ATOM 635 O O . GLU A 1 73 ? 10.114 -2.761 -1.356 1.00 96.19 73 GLU A O 1
ATOM 640 N N . PRO A 1 74 ? 12.309 -2.805 -1.831 1.00 96.06 74 PRO A N 1
ATOM 641 C CA . PRO A 1 74 ? 12.716 -2.361 -0.491 1.00 96.06 74 PRO A CA 1
ATOM 642 C C . PRO A 1 74 ? 12.140 -0.997 -0.076 1.00 96.06 74 PRO A C 1
ATOM 644 O O . PRO A 1 74 ? 11.953 -0.730 1.116 1.00 96.06 74 PRO A O 1
ATOM 647 N N . PHE A 1 75 ? 11.855 -0.128 -1.047 1.00 96.56 75 PHE A N 1
ATOM 648 C CA . PHE A 1 75 ? 11.315 1.214 -0.820 1.00 96.56 75 PHE A CA 1
ATOM 649 C C . PHE A 1 75 ? 9.794 1.196 -0.684 1.00 96.56 75 PHE A C 1
ATOM 651 O O . PHE A 1 75 ? 9.245 1.932 0.133 1.00 96.56 75 PHE A O 1
ATOM 658 N N . VAL A 1 76 ? 9.107 0.323 -1.429 1.00 97.06 76 VAL A N 1
ATOM 659 C CA . VAL A 1 76 ? 7.666 0.093 -1.251 1.00 97.06 76 VAL A CA 1
ATOM 660 C C . VAL A 1 76 ? 7.402 -0.547 0.112 1.00 97.06 76 VAL A C 1
ATOM 662 O O . VAL A 1 76 ? 6.461 -0.152 0.792 1.00 97.06 76 VAL A O 1
ATOM 665 N N . ILE A 1 77 ? 8.246 -1.487 0.554 1.00 96.81 77 ILE A N 1
ATOM 666 C CA . ILE A 1 77 ? 8.141 -2.066 1.902 1.00 96.81 77 ILE A CA 1
ATOM 667 C C . ILE A 1 77 ? 8.334 -0.992 2.978 1.00 96.81 77 ILE A C 1
ATOM 669 O O . ILE A 1 77 ? 7.501 -0.908 3.877 1.00 96.81 77 ILE A O 1
ATOM 673 N N . GLN A 1 78 ? 9.339 -0.121 2.846 1.00 96.25 78 GLN A N 1
ATOM 674 C CA . GLN A 1 78 ? 9.505 1.016 3.760 1.00 96.25 78 GLN A CA 1
ATOM 675 C C . GLN A 1 78 ? 8.279 1.935 3.756 1.00 96.25 78 GLN A C 1
ATOM 677 O O . GLN A 1 78 ? 7.801 2.333 4.813 1.00 96.25 78 GLN A O 1
ATOM 682 N N . TRP A 1 79 ? 7.739 2.254 2.579 1.00 97.81 79 TRP A N 1
ATOM 683 C CA . TRP A 1 79 ? 6.521 3.053 2.487 1.00 97.81 79 TRP A CA 1
ATOM 684 C C . TRP A 1 79 ? 5.340 2.376 3.205 1.00 97.81 79 TRP A C 1
ATOM 686 O O . TRP A 1 79 ? 4.548 3.056 3.850 1.00 97.81 79 TRP A O 1
ATOM 696 N N . LEU A 1 80 ? 5.228 1.043 3.149 1.00 97.31 80 LEU A N 1
ATOM 697 C CA . LEU A 1 80 ? 4.209 0.288 3.890 1.00 97.31 80 LEU A CA 1
ATOM 698 C C . LEU A 1 80 ? 4.433 0.304 5.407 1.00 97.31 80 LEU A C 1
ATOM 700 O O . LEU A 1 80 ? 3.448 0.303 6.149 1.00 97.31 80 LEU A O 1
ATOM 704 N N . ASP A 1 81 ? 5.689 0.320 5.860 1.00 96.81 81 ASP A N 1
ATOM 705 C CA . ASP A 1 81 ? 6.039 0.492 7.273 1.00 96.81 81 ASP A CA 1
ATOM 706 C C . ASP A 1 81 ? 5.590 1.866 7.783 1.00 96.81 81 ASP A C 1
ATOM 708 O O . ASP A 1 81 ? 4.833 1.950 8.752 1.00 96.81 81 ASP A O 1
ATOM 712 N N . GLU A 1 82 ? 5.952 2.931 7.067 1.00 96.88 82 GLU A N 1
ATOM 713 C CA . GLU A 1 82 ? 5.527 4.303 7.375 1.00 96.88 82 GLU A CA 1
ATOM 714 C C . GLU A 1 82 ? 3.996 4.452 7.292 1.00 96.88 82 GLU A C 1
ATOM 716 O O . GLU A 1 82 ? 3.365 5.085 8.139 1.00 96.88 82 GLU A O 1
ATOM 721 N N . ASN A 1 83 ? 3.358 3.815 6.306 1.00 94.88 83 ASN A N 1
ATOM 722 C CA . ASN A 1 83 ? 1.903 3.825 6.166 1.00 94.88 83 ASN A CA 1
ATOM 723 C C . ASN A 1 83 ? 1.196 3.148 7.350 1.00 94.88 83 ASN A C 1
ATOM 725 O O . ASN A 1 83 ? 0.077 3.535 7.696 1.00 94.88 83 ASN A O 1
ATOM 729 N N . GLU A 1 84 ? 1.800 2.129 7.966 1.00 95.75 84 GLU A N 1
ATOM 730 C CA . GLU A 1 84 ? 1.242 1.521 9.173 1.00 95.75 84 GLU A CA 1
ATOM 731 C C . GLU A 1 84 ? 1.216 2.515 10.335 1.00 95.75 84 GLU A C 1
ATOM 733 O O . GLU A 1 84 ? 0.179 2.641 10.984 1.00 95.75 84 GLU A O 1
ATOM 738 N N . GLU A 1 85 ? 2.304 3.253 10.559 1.00 96.12 85 GLU A N 1
ATOM 739 C CA . GLU A 1 85 ? 2.365 4.319 11.568 1.00 96.12 85 GLU A CA 1
ATOM 740 C C . GLU A 1 85 ? 1.286 5.378 11.338 1.00 96.12 85 GLU A C 1
ATOM 742 O O . GLU A 1 85 ? 0.461 5.616 12.221 1.00 96.12 85 GLU A O 1
ATOM 747 N N . VAL A 1 86 ? 1.201 5.905 10.114 1.00 95.69 86 VAL A N 1
ATOM 748 C CA . VAL A 1 86 ? 0.174 6.888 9.732 1.00 95.69 86 VAL A CA 1
ATOM 749 C C . VAL A 1 86 ? -1.242 6.343 9.952 1.00 95.69 86 VAL A C 1
ATOM 751 O O . VAL A 1 86 ? -2.129 7.068 10.403 1.00 95.69 86 VAL A O 1
ATOM 754 N N . SER A 1 87 ? -1.472 5.057 9.671 1.00 93.94 87 SER A N 1
ATOM 755 C CA . SER A 1 87 ? -2.784 4.424 9.864 1.00 93.94 87 SER A CA 1
ATOM 756 C C . SER A 1 87 ? -3.156 4.282 11.344 1.00 93.94 87 SER A C 1
ATOM 758 O O . SER A 1 87 ? -4.332 4.420 11.686 1.00 93.94 87 SER A O 1
ATOM 760 N N . ARG A 1 88 ? -2.179 4.032 12.228 1.00 94.44 88 ARG A N 1
ATOM 761 C CA . ARG A 1 88 ? -2.398 3.973 13.685 1.00 94.44 88 ARG A CA 1
ATOM 762 C C . ARG A 1 88 ? -2.675 5.356 14.275 1.00 94.44 88 ARG A C 1
ATOM 764 O O . ARG A 1 88 ? -3.603 5.504 15.068 1.00 94.44 88 ARG A O 1
ATOM 771 N N . ASP A 1 89 ? -1.945 6.379 13.845 1.00 95.75 89 ASP A N 1
ATOM 772 C CA . ASP A 1 89 ? -2.195 7.755 14.291 1.00 95.75 89 ASP A CA 1
ATOM 773 C C . ASP A 1 89 ? -3.575 8.243 13.831 1.00 95.75 89 ASP A C 1
ATOM 775 O O . ASP A 1 89 ? -4.342 8.827 14.605 1.00 95.75 89 ASP A O 1
ATOM 779 N N . PHE A 1 90 ? -3.941 7.927 12.584 1.00 95.62 90 PHE A N 1
ATOM 780 C CA . PHE A 1 90 ? -5.269 8.219 12.053 1.00 95.62 90 PHE A CA 1
ATOM 781 C C . PHE A 1 90 ? -6.377 7.516 12.850 1.00 95.62 90 PHE A C 1
ATOM 783 O O . PHE A 1 90 ? -7.388 8.143 13.171 1.00 95.62 90 PHE A O 1
ATOM 790 N N . LEU A 1 91 ? -6.180 6.239 13.203 1.00 92.75 91 LEU A N 1
ATOM 791 C CA . LEU A 1 91 ? -7.091 5.466 14.050 1.00 92.75 91 LEU A CA 1
ATOM 792 C C . LEU A 1 91 ? -7.359 6.170 15.386 1.00 92.75 91 LEU A C 1
ATOM 794 O O . LEU A 1 91 ? -8.521 6.350 15.754 1.00 92.75 91 LEU A O 1
ATOM 798 N N . HIS A 1 92 ? -6.306 6.583 16.095 1.00 93.25 92 HIS A N 1
ATOM 799 C CA . HIS A 1 92 ? -6.451 7.301 17.361 1.00 93.25 92 HIS A CA 1
ATOM 800 C C . HIS A 1 92 ? -7.267 8.585 17.180 1.00 93.25 92 HIS A C 1
ATOM 802 O O . HIS A 1 92 ? -8.225 8.820 17.914 1.00 93.25 92 HIS A O 1
ATOM 808 N N . GLY A 1 93 ? -6.953 9.379 16.152 1.00 93.62 93 GLY A N 1
ATOM 809 C CA . GLY A 1 93 ? -7.704 10.595 15.848 1.00 93.62 93 GLY A CA 1
ATOM 810 C C . GLY A 1 93 ? -9.174 10.338 15.494 1.00 93.62 93 GLY A C 1
ATOM 811 O O . GLY A 1 93 ? -10.038 11.120 15.886 1.00 93.62 93 GLY A O 1
ATOM 812 N N . ALA A 1 94 ? -9.475 9.261 14.763 1.00 89.81 94 ALA A N 1
ATOM 813 C CA . ALA A 1 94 ? -10.844 8.880 14.414 1.00 89.81 94 ALA A CA 1
ATOM 814 C C . ALA A 1 94 ? -11.654 8.458 15.646 1.00 89.81 94 ALA A C 1
ATOM 816 O O . ALA A 1 94 ? -12.793 8.895 15.807 1.00 89.81 94 ALA A O 1
ATOM 817 N N . LEU A 1 95 ? -11.054 7.666 16.538 1.00 86.12 95 LEU A N 1
ATOM 818 C CA . LEU A 1 95 ? -11.693 7.235 17.780 1.00 86.12 95 LEU A CA 1
ATOM 819 C C . LEU A 1 95 ? -11.946 8.393 18.746 1.00 86.12 95 LEU A C 1
ATOM 821 O O . LEU A 1 95 ? -13.030 8.467 19.312 1.00 86.12 95 LEU A O 1
ATOM 825 N N . GLU A 1 96 ? -11.002 9.322 18.907 1.00 89.69 96 GLU A N 1
ATOM 826 C CA . GLU A 1 96 ? -11.198 10.477 19.796 1.00 89.69 96 GLU A CA 1
ATOM 827 C C . GLU A 1 96 ? -12.315 11.411 19.303 1.00 89.69 96 GLU A C 1
ATOM 829 O O . GLU A 1 96 ? -13.095 11.925 20.109 1.00 89.69 96 GLU A O 1
ATOM 834 N N . ARG A 1 97 ? -12.447 11.597 17.980 1.00 90.81 97 ARG A N 1
ATOM 835 C CA . ARG A 1 97 ? -13.579 12.341 17.398 1.00 90.81 97 ARG A CA 1
ATOM 836 C C . ARG A 1 97 ? -14.905 11.639 17.679 1.00 90.81 97 ARG A C 1
ATOM 838 O O . ARG A 1 97 ? -15.817 12.254 18.217 1.00 90.81 97 ARG A O 1
ATOM 845 N N . ASP A 1 98 ? -14.976 10.346 17.394 1.00 83.81 98 ASP A N 1
ATOM 846 C CA . ASP A 1 98 ? -16.187 9.550 17.596 1.00 83.81 98 ASP A CA 1
ATOM 847 C C . ASP A 1 98 ? -16.592 9.470 19.080 1.00 83.81 98 ASP A C 1
ATOM 849 O O . ASP A 1 98 ? -17.763 9.590 19.439 1.00 83.81 98 ASP A O 1
ATOM 853 N N . LYS A 1 99 ? -15.605 9.380 19.978 1.00 81.81 99 LYS A N 1
ATOM 854 C CA . LYS A 1 99 ? -15.806 9.447 21.429 1.00 81.81 99 LYS A CA 1
ATOM 855 C C . LYS A 1 99 ? -16.395 10.784 21.865 1.00 81.81 99 LYS A C 1
ATOM 857 O O . LYS A 1 99 ? -17.313 10.796 22.686 1.00 81.81 99 LYS A O 1
ATOM 862 N N . LYS A 1 100 ? -15.900 11.899 21.317 1.00 85.50 100 LYS A N 1
ATOM 863 C CA . LYS A 1 100 ? -16.438 13.243 21.581 1.00 85.50 100 LYS A CA 1
ATOM 864 C C . LYS A 1 100 ? -17.884 13.384 21.101 1.00 85.50 100 LYS A C 1
ATOM 866 O O . LYS A 1 100 ? -18.680 14.028 21.781 1.00 85.50 100 LYS A O 1
ATOM 871 N N . ASP A 1 101 ? -18.218 12.737 19.991 1.00 79.94 101 ASP A N 1
ATOM 872 C CA . ASP A 1 101 ? -19.571 12.720 19.429 1.00 79.94 101 ASP A CA 1
ATOM 873 C C . ASP A 1 101 ? -20.489 11.693 20.123 1.00 79.94 101 ASP A C 1
ATOM 875 O O . ASP A 1 101 ? -21.690 11.639 19.862 1.00 79.94 101 ASP A O 1
ATOM 879 N N . GLY A 1 102 ? -19.954 10.910 21.068 1.00 72.81 102 GLY A N 1
ATOM 880 C CA . GLY A 1 102 ? -20.708 9.964 21.886 1.00 72.81 102 GLY A CA 1
ATOM 881 C C . GLY A 1 102 ? -20.954 8.608 21.225 1.00 72.81 102 GLY A C 1
ATOM 882 O O . GLY A 1 102 ? -21.883 7.912 21.636 1.00 72.81 102 GLY A O 1
ATOM 883 N N . PHE A 1 103 ? -20.133 8.219 20.244 1.00 72.38 103 PHE A N 1
ATOM 884 C CA . PHE A 1 103 ? -20.279 6.985 19.463 1.00 72.38 103 PHE A CA 1
ATOM 885 C C . PHE A 1 103 ? -21.653 6.865 18.796 1.00 72.38 103 PHE A C 1
ATOM 887 O O . PHE A 1 103 ? -22.310 5.824 18.877 1.00 72.38 103 PHE A O 1
ATOM 894 N N . GLN A 1 104 ? -22.119 7.947 18.170 1.00 69.06 104 GLN A N 1
ATOM 895 C CA . GLN A 1 104 ? -23.408 7.943 17.487 1.00 69.06 104 GLN A CA 1
ATOM 896 C C . GLN A 1 104 ? -23.417 6.924 16.348 1.00 69.06 104 GLN A C 1
ATOM 898 O O . GLN A 1 104 ? -22.475 6.828 15.558 1.00 69.06 104 GLN A O 1
ATOM 903 N N . GLN A 1 105 ? -24.507 6.162 16.260 1.00 65.25 105 GLN A N 1
ATOM 904 C CA . GLN A 1 105 ? -24.726 5.256 15.142 1.00 65.25 105 GLN A CA 1
ATOM 905 C C . GLN A 1 105 ? -24.808 6.052 13.839 1.00 65.25 105 GLN A C 1
ATOM 907 O O . GLN A 1 105 ? -25.411 7.124 13.780 1.00 65.25 105 GLN A O 1
ATOM 912 N N . THR A 1 106 ? -24.223 5.505 12.776 1.00 65.25 106 THR A N 1
ATOM 913 C CA . THR A 1 106 ? -24.183 6.191 11.476 1.00 65.25 106 THR A CA 1
ATOM 914 C C . THR A 1 106 ? -25.573 6.244 10.822 1.00 65.25 106 THR A C 1
ATOM 916 O O . THR A 1 106 ? -25.855 7.152 10.043 1.00 65.25 106 THR A O 1
ATOM 919 N N . SER A 1 107 ? -26.448 5.271 11.106 1.00 64.81 107 SER A N 1
ATOM 920 C CA . SER A 1 107 ? -27.858 5.269 10.687 1.00 64.81 107 SER A CA 1
ATOM 921 C C . SER A 1 107 ? -28.669 4.215 11.451 1.00 64.81 107 SER A C 1
ATOM 923 O O . SER A 1 107 ? -28.090 3.300 12.026 1.00 64.81 107 SER A O 1
ATOM 925 N N . GLU A 1 108 ? -30.006 4.263 11.371 1.00 57.81 108 GLU A N 1
ATOM 926 C CA . GLU A 1 108 ? -30.897 3.230 11.947 1.00 57.81 108 GLU A CA 1
ATOM 927 C C . GLU A 1 108 ? -30.608 1.806 11.436 1.00 57.81 108 GLU A C 1
ATOM 929 O O . GLU A 1 108 ? -30.920 0.816 12.093 1.00 57.81 108 GLU A O 1
ATOM 934 N N . HIS A 1 109 ? -30.008 1.683 10.249 1.00 61.38 109 HIS A N 1
ATOM 935 C CA . HIS A 1 109 ? -29.656 0.399 9.638 1.00 61.38 109 HIS A CA 1
ATOM 936 C C . HIS A 1 109 ? -28.179 0.020 9.835 1.00 61.38 109 HIS A C 1
ATOM 938 O O . HIS A 1 109 ? -27.747 -1.043 9.382 1.00 61.38 109 HIS A O 1
ATOM 944 N N . ALA A 1 110 ? -27.390 0.881 10.479 1.00 57.62 110 ALA A N 1
ATOM 945 C CA . ALA A 1 110 ? -25.966 0.703 10.703 1.00 57.62 110 ALA A CA 1
ATOM 946 C C . ALA A 1 110 ? -25.649 0.872 12.188 1.00 57.62 110 ALA A C 1
ATOM 948 O O . ALA A 1 110 ? -25.397 1.972 12.664 1.00 57.62 110 ALA A O 1
ATOM 949 N N . LEU A 1 111 ? -25.554 -0.258 12.888 1.00 61.62 111 LEU A N 1
ATOM 950 C CA . LEU A 1 111 ? -25.239 -0.299 14.317 1.00 61.62 111 LEU A CA 1
ATOM 951 C C . LEU A 1 111 ? -23.814 0.173 14.663 1.00 61.62 111 LEU A C 1
ATOM 953 O O . LEU A 1 111 ? -23.452 0.133 15.826 1.00 61.62 111 LEU A O 1
ATOM 957 N N . PHE A 1 112 ? -23.000 0.605 13.693 1.00 66.88 112 PHE A N 1
ATOM 958 C CA . PHE A 1 112 ? -21.631 1.088 13.900 1.00 66.88 112 PHE A CA 1
ATOM 959 C C . PHE A 1 112 ? -21.535 2.616 13.807 1.00 66.88 112 PHE A C 1
ATOM 961 O O . PHE A 1 112 ? -22.291 3.273 13.084 1.00 66.88 112 PHE A O 1
ATOM 968 N N . SER A 1 113 ? -20.554 3.169 14.510 1.00 70.75 113 SER A N 1
ATOM 969 C CA . SER A 1 113 ? -20.254 4.598 14.543 1.00 70.75 113 SER A CA 1
ATOM 970 C C . SER A 1 113 ? -19.268 5.026 13.444 1.00 70.75 113 SER A C 1
ATOM 972 O O . SER A 1 113 ? -18.762 4.196 12.674 1.00 70.75 113 SER A O 1
ATOM 974 N N . CYS A 1 114 ? -19.015 6.333 13.331 1.00 79.81 114 CYS A N 1
ATOM 975 C CA . CYS A 1 114 ? -18.263 6.915 12.216 1.00 79.81 114 CYS A CA 1
ATOM 976 C C . CYS A 1 114 ? -16.787 6.478 12.175 1.00 79.81 114 CYS A C 1
ATOM 978 O O . CYS A 1 114 ? -16.247 6.289 11.082 1.00 79.81 114 CYS A O 1
ATOM 980 N N . SER A 1 115 ? -16.156 6.214 13.328 1.00 82.25 115 SER A N 1
ATOM 981 C CA . SER A 1 115 ? -14.740 5.806 13.397 1.00 82.25 115 SER A CA 1
ATOM 982 C C . SER A 1 115 ? -14.451 4.513 12.634 1.00 82.25 115 SER A C 1
ATOM 984 O O . SER A 1 115 ? -13.396 4.385 12.011 1.00 82.25 115 SER A O 1
ATOM 986 N N . VAL A 1 116 ? -15.404 3.575 12.604 1.00 78.25 116 VAL A N 1
ATOM 987 C CA . VAL A 1 116 ? -15.297 2.359 11.792 1.00 78.25 116 VAL A CA 1
ATOM 988 C C . VAL A 1 116 ? -15.157 2.737 10.319 1.00 78.25 116 VAL A C 1
ATOM 990 O O . VAL A 1 116 ? -14.231 2.292 9.644 1.00 78.25 116 VAL A O 1
ATOM 993 N N . VAL A 1 117 ? -16.057 3.574 9.803 1.00 80.88 117 VAL A N 1
ATOM 994 C CA . VAL A 1 117 ? -16.057 3.972 8.387 1.00 80.88 117 VAL A CA 1
ATOM 995 C C . VAL A 1 117 ? -14.769 4.708 8.019 1.00 80.88 117 VAL A C 1
ATOM 997 O O . VAL A 1 117 ? -14.186 4.413 6.971 1.00 80.88 117 VAL A O 1
ATOM 1000 N N . ASP A 1 118 ? -14.302 5.600 8.891 1.00 87.06 118 ASP A N 1
ATOM 1001 C CA . ASP A 1 118 ? -13.065 6.363 8.713 1.00 87.06 118 ASP A CA 1
ATOM 1002 C C . ASP A 1 118 ? -11.846 5.438 8.580 1.00 87.06 118 ASP A C 1
ATOM 1004 O O . ASP A 1 118 ? -11.107 5.521 7.595 1.00 87.06 118 ASP A O 1
ATOM 1008 N N . VAL A 1 119 ? -11.659 4.505 9.521 1.00 86.31 119 VAL A N 1
ATOM 1009 C CA . VAL A 1 119 ? -10.508 3.580 9.531 1.00 86.31 119 VAL A CA 1
ATOM 1010 C C . VAL A 1 119 ? -10.492 2.700 8.282 1.00 86.31 119 VAL A C 1
ATOM 1012 O O . VAL A 1 119 ? -9.452 2.537 7.640 1.00 86.31 119 VAL A O 1
ATOM 1015 N N . PHE A 1 120 ? -11.649 2.172 7.877 1.00 82.00 120 PHE A N 1
ATOM 1016 C CA . PHE A 1 120 ? -11.750 1.391 6.642 1.00 82.00 120 PHE A CA 1
ATOM 1017 C C . PHE A 1 120 ? -11.473 2.222 5.393 1.00 82.00 120 PHE A C 1
ATOM 1019 O O . PHE A 1 120 ? -10.894 1.711 4.433 1.00 82.00 120 PHE A O 1
ATOM 1026 N N . SER A 1 121 ? -11.899 3.481 5.376 1.00 85.38 121 SER A N 1
ATOM 1027 C CA . SER A 1 121 ? -11.643 4.374 4.248 1.00 85.38 121 SER A CA 1
ATOM 1028 C C . SER A 1 121 ? -10.150 4.662 4.120 1.00 85.38 121 SER A C 1
ATOM 1030 O O . SER A 1 121 ? -9.613 4.533 3.021 1.00 85.38 121 SER A O 1
ATOM 1032 N N . GLN A 1 122 ? -9.466 4.932 5.235 1.00 89.69 122 GLN A N 1
ATOM 1033 C CA . GLN A 1 122 ? -8.015 5.126 5.276 1.00 89.69 122 GLN A CA 1
ATOM 1034 C C . GLN A 1 122 ? -7.255 3.890 4.771 1.00 89.69 122 GLN A C 1
ATOM 1036 O O . GLN A 1 122 ? -6.436 4.002 3.860 1.00 89.69 122 GLN A O 1
ATOM 1041 N N . LEU A 1 123 ? -7.565 2.695 5.291 1.00 84.19 123 LEU A N 1
ATOM 1042 C CA . LEU A 1 123 ? -6.911 1.456 4.846 1.00 84.19 123 LEU A CA 1
ATOM 1043 C C . LEU A 1 123 ? -7.147 1.189 3.350 1.00 84.19 123 LEU A C 1
ATOM 1045 O O . LEU A 1 123 ? -6.229 0.782 2.640 1.00 84.19 123 LEU A O 1
ATOM 1049 N N . ASN A 1 124 ? -8.353 1.455 2.840 1.00 84.25 124 ASN A N 1
ATOM 1050 C CA . ASN A 1 124 ? -8.631 1.304 1.412 1.00 84.25 124 ASN A CA 1
ATOM 1051 C C . ASN A 1 124 ? -7.855 2.310 0.553 1.00 84.25 124 ASN A C 1
ATOM 1053 O O . ASN A 1 124 ? -7.391 1.942 -0.522 1.00 84.25 124 ASN A O 1
ATOM 1057 N N . GLN A 1 125 ? -7.665 3.551 1.011 1.00 88.38 125 GLN A N 1
ATOM 1058 C CA . GLN A 1 125 ? -6.836 4.523 0.291 1.00 88.38 125 GLN A CA 1
ATOM 1059 C C . GLN A 1 125 ? -5.387 4.037 0.169 1.00 88.38 125 GLN A C 1
ATOM 1061 O O . GLN A 1 125 ? -4.829 4.063 -0.929 1.00 88.38 125 GLN A O 1
ATOM 1066 N N . SER A 1 126 ? -4.808 3.515 1.256 1.00 91.00 126 SER A N 1
ATOM 1067 C CA . SER A 1 126 ? -3.470 2.912 1.232 1.00 91.00 126 SER A CA 1
ATOM 1068 C C . SER A 1 126 ? -3.395 1.715 0.280 1.00 91.00 126 SER A C 1
ATOM 1070 O O . SER A 1 126 ? -2.447 1.599 -0.496 1.00 91.00 126 SER A O 1
ATOM 1072 N N . PHE A 1 127 ? -4.411 0.845 0.284 1.00 88.75 127 PHE A N 1
ATOM 1073 C CA . PHE A 1 127 ? -4.481 -0.303 -0.623 1.00 88.75 127 PHE A CA 1
ATOM 1074 C C . PHE A 1 127 ? -4.528 0.113 -2.098 1.00 88.75 127 PHE A C 1
ATOM 1076 O O . PHE A 1 127 ? -3.818 -0.456 -2.931 1.00 88.75 127 PHE A O 1
ATOM 1083 N N . GLU A 1 128 ? -5.327 1.128 -2.430 1.00 89.56 128 GLU A N 1
ATOM 1084 C CA . GLU A 1 128 ? -5.451 1.619 -3.803 1.00 89.56 128 GLU A CA 1
ATOM 1085 C C . GLU A 1 128 ? -4.135 2.209 -4.332 1.00 89.56 128 GLU A C 1
ATOM 1087 O O . GLU A 1 128 ? -3.869 2.109 -5.529 1.00 89.56 128 GLU A O 1
ATOM 1092 N N . ILE A 1 129 ? -3.263 2.751 -3.471 1.00 91.56 129 ILE A N 1
ATOM 1093 C CA . ILE A 1 129 ? -1.908 3.166 -3.877 1.00 91.56 129 ILE A CA 1
ATOM 1094 C C . ILE A 1 129 ? -1.089 1.953 -4.332 1.00 91.56 129 ILE A C 1
ATOM 1096 O O . ILE A 1 129 ? -0.513 1.986 -5.421 1.00 91.56 129 ILE A O 1
ATOM 1100 N N . ILE A 1 130 ? -1.083 0.865 -3.552 1.00 90.06 130 ILE A N 1
ATOM 1101 C CA . ILE A 1 130 ? -0.363 -0.372 -3.906 1.00 90.06 130 ILE A CA 1
ATOM 1102 C C . ILE A 1 130 ? -0.924 -0.958 -5.204 1.00 90.06 130 ILE A C 1
ATOM 1104 O O . ILE A 1 130 ? -0.171 -1.369 -6.083 1.00 90.06 130 ILE A O 1
ATOM 1108 N N . LYS A 1 131 ? -2.250 -0.964 -5.358 1.00 86.94 131 LYS A N 1
ATOM 1109 C CA . LYS A 1 131 ? -2.919 -1.475 -6.558 1.00 86.94 131 LYS A CA 1
ATOM 1110 C C . LYS A 1 131 ? -2.566 -0.665 -7.804 1.00 86.94 131 LYS A C 1
ATOM 1112 O O . LYS A 1 131 ? -2.298 -1.253 -8.848 1.00 86.94 131 LYS A O 1
ATOM 1117 N N . LYS A 1 132 ? -2.498 0.667 -7.693 1.00 93.38 132 LYS A N 1
ATOM 1118 C CA . LYS A 1 132 ? -2.096 1.560 -8.793 1.00 93.38 132 LYS A CA 1
ATOM 1119 C C . LYS A 1 132 ? -0.645 1.363 -9.233 1.00 93.38 132 LYS A C 1
ATOM 1121 O O . LYS A 1 132 ? -0.313 1.764 -10.352 1.00 93.38 132 LYS A O 1
ATOM 1126 N N . LEU A 1 133 ? 0.216 0.755 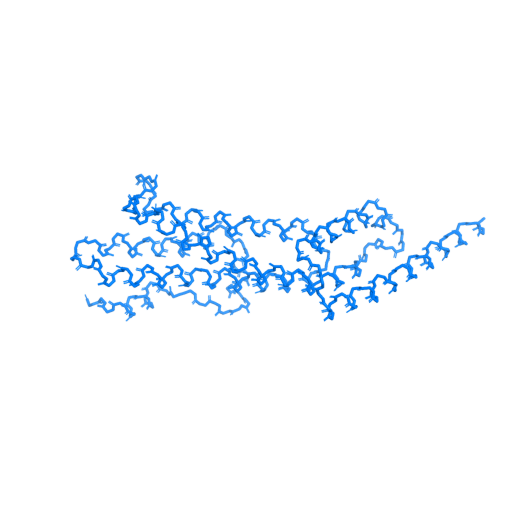-8.407 1.00 92.25 133 LEU A N 1
ATOM 1127 C CA . LEU A 1 133 ? 1.550 0.352 -8.862 1.00 92.25 133 LEU A CA 1
ATOM 1128 C C . LEU A 1 133 ? 1.470 -0.674 -9.993 1.00 92.25 133 LEU A C 1
ATOM 1130 O O . LEU A 1 133 ? 2.421 -0.755 -10.758 1.00 92.25 133 LEU A O 1
ATOM 1134 N N . GLU A 1 134 ? 0.363 -1.425 -10.110 1.00 92.62 134 GLU A N 1
ATOM 1135 C CA . GLU A 1 134 ? 0.135 -2.416 -11.173 1.00 92.62 134 GLU A CA 1
ATOM 1136 C C . GLU A 1 134 ? 1.374 -3.299 -11.383 1.00 92.62 134 GLU A C 1
ATOM 1138 O O . GLU A 1 134 ? 1.834 -3.505 -12.504 1.00 92.62 134 GLU A O 1
ATOM 1143 N N . CYS A 1 135 ? 1.971 -3.742 -10.270 1.00 92.44 135 CYS A N 1
ATOM 1144 C CA . CYS A 1 135 ? 3.247 -4.440 -10.287 1.00 92.44 135 CYS A CA 1
ATOM 1145 C C . CYS A 1 135 ? 3.122 -5.729 -11.125 1.00 92.44 135 CYS A C 1
ATOM 1147 O O . CYS A 1 135 ? 2.278 -6.573 -10.807 1.00 92.44 135 CYS A O 1
ATOM 1149 N N . PRO A 1 136 ? 3.943 -5.893 -12.177 1.00 92.94 136 PRO A N 1
ATOM 1150 C CA . PRO A 1 136 ? 3.833 -7.021 -13.098 1.00 92.94 136 PRO A CA 1
ATOM 1151 C C . PRO A 1 136 ? 4.424 -8.326 -12.539 1.00 92.94 136 PRO A C 1
ATOM 1153 O O . PRO A 1 136 ? 4.181 -9.388 -13.108 1.00 92.94 136 PRO A O 1
ATOM 1156 N N . ASP A 1 137 ? 5.189 -8.270 -11.441 1.00 93.62 137 ASP A N 1
ATOM 1157 C CA . ASP A 1 137 ? 5.779 -9.448 -10.798 1.00 93.62 137 ASP A CA 1
ATOM 1158 C C . ASP A 1 137 ? 4.870 -9.989 -9.670 1.00 93.62 137 ASP A C 1
ATOM 1160 O O . ASP A 1 137 ? 4.717 -9.341 -8.624 1.00 93.62 137 ASP A O 1
ATOM 1164 N N . PRO A 1 138 ? 4.288 -11.196 -9.821 1.00 90.88 138 PRO A N 1
ATOM 1165 C CA . PRO A 1 138 ? 3.380 -11.768 -8.830 1.00 90.88 138 PRO A CA 1
ATOM 1166 C C . PRO A 1 138 ? 4.051 -12.127 -7.494 1.00 90.88 138 PRO A C 1
ATOM 1168 O O . PRO A 1 138 ? 3.364 -12.149 -6.468 1.00 90.88 138 PRO A O 1
ATOM 1171 N N . GLN A 1 139 ? 5.360 -12.407 -7.467 1.00 93.81 139 GLN A N 1
ATOM 1172 C CA . GLN A 1 139 ? 6.080 -12.689 -6.217 1.00 93.81 139 GLN A CA 1
ATOM 1173 C C . GLN A 1 139 ? 6.192 -11.417 -5.374 1.00 93.81 139 GLN A C 1
ATOM 1175 O O . GLN A 1 139 ? 5.838 -11.424 -4.191 1.00 93.81 139 GLN A O 1
ATOM 1180 N N . ILE A 1 140 ? 6.575 -10.309 -6.013 1.00 94.06 140 ILE A N 1
ATOM 1181 C CA . ILE A 1 140 ? 6.694 -8.994 -5.374 1.00 94.06 140 ILE A CA 1
ATOM 1182 C C . ILE A 1 140 ? 5.318 -8.486 -4.922 1.00 94.06 140 ILE A C 1
ATOM 1184 O O . ILE A 1 140 ? 5.165 -8.027 -3.788 1.00 94.06 140 ILE A O 1
ATOM 1188 N N . VAL A 1 141 ? 4.274 -8.644 -5.749 1.00 91.12 141 VAL A N 1
ATOM 1189 C CA . VAL A 1 141 ? 2.888 -8.360 -5.325 1.00 91.12 141 VAL A CA 1
ATOM 1190 C C . VAL A 1 141 ? 2.537 -9.163 -4.071 1.00 91.12 141 VAL A C 1
ATOM 1192 O O . VAL A 1 141 ? 1.995 -8.610 -3.113 1.00 91.12 141 VAL A O 1
ATOM 1195 N N . GLY A 1 142 ? 2.886 -10.452 -4.034 1.00 86.06 142 GLY A N 1
ATOM 1196 C CA . GLY A 1 142 ? 2.692 -11.302 -2.860 1.00 86.06 142 GLY A CA 1
ATOM 1197 C C . GLY A 1 142 ? 3.385 -10.768 -1.602 1.00 86.06 142 GLY A C 1
ATOM 1198 O O . GLY A 1 142 ? 2.806 -10.830 -0.513 1.00 86.06 142 GLY A O 1
ATOM 1199 N N . HIS A 1 143 ? 4.587 -10.205 -1.733 1.00 93.62 143 HIS A N 1
ATOM 1200 C CA . HIS A 1 143 ? 5.309 -9.571 -0.628 1.00 93.62 143 HIS A CA 1
ATOM 1201 C C . HIS A 1 143 ? 4.617 -8.299 -0.130 1.00 93.62 143 HIS A C 1
ATOM 1203 O O . HIS A 1 143 ? 4.376 -8.181 1.077 1.00 93.62 143 HIS A O 1
ATOM 1209 N N . TYR A 1 144 ? 4.201 -7.406 -1.034 1.00 93.38 144 TYR A N 1
ATOM 1210 C CA . TYR A 1 144 ? 3.436 -6.207 -0.670 1.00 93.38 144 TYR A CA 1
ATOM 1211 C C . TYR A 1 144 ? 2.141 -6.568 0.056 1.00 93.38 144 TYR A C 1
ATOM 1213 O O . TYR A 1 144 ? 1.850 -6.017 1.117 1.00 93.38 144 TYR A O 1
ATOM 1221 N N . MET A 1 145 ? 1.393 -7.545 -0.465 1.00 88.56 145 MET A N 1
ATOM 1222 C CA . MET A 1 145 ? 0.137 -7.988 0.145 1.00 88.56 145 MET A CA 1
ATOM 1223 C C . MET A 1 145 ? 0.359 -8.601 1.528 1.00 88.56 145 MET A C 1
ATOM 1225 O O . MET A 1 145 ? -0.384 -8.297 2.459 1.00 88.56 145 MET A O 1
ATOM 1229 N N . ARG A 1 146 ? 1.409 -9.414 1.703 1.00 88.06 146 ARG A N 1
ATOM 1230 C CA . ARG A 1 146 ? 1.758 -9.993 3.009 1.00 88.06 146 ARG A CA 1
ATOM 1231 C C . ARG A 1 146 ? 2.110 -8.909 4.026 1.00 88.06 146 ARG A C 1
ATOM 1233 O O . ARG A 1 146 ? 1.703 -9.006 5.183 1.00 88.06 146 ARG A O 1
ATOM 1240 N N . ARG A 1 147 ? 2.859 -7.883 3.614 1.00 94.75 147 ARG A N 1
ATOM 1241 C CA . ARG A 1 147 ? 3.219 -6.761 4.488 1.00 94.75 147 ARG A CA 1
ATOM 1242 C C . ARG A 1 147 ? 2.004 -5.903 4.838 1.00 94.75 147 ARG A C 1
ATOM 1244 O O . ARG A 1 147 ? 1.813 -5.587 6.010 1.00 94.75 147 ARG A O 1
ATOM 1251 N N . PHE A 1 148 ? 1.171 -5.580 3.855 1.00 90.44 148 PHE A N 1
ATOM 1252 C CA . PHE A 1 148 ? -0.028 -4.770 4.054 1.00 90.44 148 PHE A CA 1
ATOM 1253 C C . PHE A 1 148 ? -1.087 -5.488 4.903 1.00 90.44 148 PHE A C 1
ATOM 1255 O O . PHE A 1 148 ? -1.744 -4.877 5.740 1.00 90.44 148 PHE A O 1
ATOM 1262 N N . ALA A 1 149 ? -1.202 -6.811 4.787 1.00 82.31 149 ALA A N 1
ATOM 1263 C CA . ALA A 1 149 ? -2.069 -7.594 5.661 1.00 82.31 149 ALA A CA 1
ATOM 1264 C C . ALA A 1 149 ? -1.678 -7.493 7.143 1.00 82.31 149 ALA A C 1
ATOM 1266 O O . ALA A 1 149 ? -2.556 -7.420 8.004 1.00 82.31 149 ALA A O 1
ATOM 1267 N N . LYS A 1 150 ? -0.373 -7.434 7.448 1.00 84.25 150 LYS A N 1
ATOM 1268 C CA . LYS A 1 150 ? 0.103 -7.166 8.814 1.00 84.25 150 LYS A CA 1
ATOM 1269 C C . LYS A 1 150 ? -0.325 -5.776 9.289 1.00 84.25 150 LYS A C 1
ATOM 1271 O O . LYS A 1 150 ? -0.819 -5.667 10.404 1.00 84.25 150 LYS A O 1
ATOM 1276 N N . THR A 1 151 ? -0.227 -4.755 8.432 1.00 85.81 151 THR A N 1
ATOM 1277 C CA . THR A 1 151 ? -0.720 -3.396 8.723 1.00 85.81 151 THR A CA 1
ATOM 1278 C C . THR A 1 151 ? -2.199 -3.413 9.103 1.00 85.81 151 THR A C 1
ATOM 1280 O O . THR A 1 151 ? -2.564 -2.904 10.159 1.00 85.81 151 THR A O 1
ATOM 1283 N N . ILE A 1 152 ? -3.044 -4.059 8.289 1.00 82.25 152 ILE A N 1
ATOM 1284 C CA . ILE A 1 152 ? -4.483 -4.191 8.567 1.00 82.25 152 ILE A CA 1
ATOM 1285 C C . ILE A 1 152 ? -4.707 -4.884 9.917 1.00 82.25 152 ILE A C 1
ATOM 1287 O O . ILE A 1 152 ? -5.475 -4.394 10.741 1.00 82.25 152 ILE A O 1
ATOM 1291 N N . SER A 1 153 ? -4.027 -6.010 10.153 1.00 80.00 153 SER A N 1
ATOM 1292 C CA . SER A 1 153 ? -4.153 -6.765 11.402 1.00 80.00 153 SER A CA 1
ATOM 1293 C C . SER A 1 153 ? -3.796 -5.908 12.616 1.00 80.00 153 SER A C 1
ATOM 1295 O O . SER A 1 153 ? -4.566 -5.857 13.571 1.00 80.00 153 SER A O 1
ATOM 1297 N N . ASN A 1 154 ? -2.661 -5.210 12.576 1.00 81.56 154 ASN A N 1
ATOM 1298 C CA . ASN A 1 154 ? -2.179 -4.403 13.694 1.00 81.56 154 ASN A CA 1
ATOM 1299 C C . ASN A 1 154 ? -3.115 -3.225 13.992 1.00 81.56 154 ASN A C 1
ATOM 1301 O O . ASN A 1 154 ? -3.475 -3.018 15.148 1.00 81.56 154 ASN A O 1
ATOM 1305 N N . VAL A 1 155 ? -3.569 -2.501 12.962 1.00 84.19 155 VAL A N 1
ATOM 1306 C CA . VAL A 1 155 ? -4.507 -1.374 13.117 1.00 84.19 155 VAL A CA 1
ATOM 1307 C C . VAL A 1 155 ? -5.828 -1.840 13.735 1.00 84.19 155 VAL A C 1
ATOM 1309 O O . VAL A 1 155 ? -6.346 -1.208 14.651 1.00 84.19 155 VAL A O 1
ATOM 1312 N N . LEU A 1 156 ? -6.377 -2.970 13.285 1.00 81.62 156 LEU A N 1
ATOM 1313 C CA . LEU A 1 156 ? -7.659 -3.461 13.798 1.00 81.62 156 LEU A CA 1
ATOM 1314 C C . LEU A 1 156 ? -7.555 -4.071 15.197 1.00 81.62 156 LEU A C 1
ATOM 1316 O O . LEU A 1 156 ? -8.471 -3.900 16.002 1.00 81.62 156 LEU A O 1
ATOM 1320 N N . LEU A 1 157 ? -6.451 -4.755 15.509 1.00 78.06 157 LEU A N 1
ATOM 1321 C CA . LEU A 1 157 ? -6.186 -5.217 16.872 1.00 78.06 157 LEU A CA 1
ATOM 1322 C C . LEU A 1 157 ? -6.050 -4.031 17.828 1.00 78.06 157 LEU A C 1
ATOM 1324 O O . LEU A 1 157 ? -6.636 -4.055 18.907 1.00 78.06 157 LEU A O 1
ATOM 1328 N N . GLN A 1 158 ? -5.365 -2.968 17.404 1.00 84.31 158 GLN A N 1
ATOM 1329 C CA . GLN A 1 158 ? -5.250 -1.746 18.192 1.00 84.31 158 GLN A CA 1
ATOM 1330 C C . GLN A 1 158 ? -6.610 -1.055 18.378 1.00 84.31 158 GLN A C 1
ATOM 1332 O O . GLN A 1 158 ? -6.928 -0.641 19.492 1.00 84.31 158 GLN A O 1
ATOM 1337 N N . TYR A 1 159 ? -7.450 -0.995 17.335 1.00 81.94 159 TYR A N 1
ATOM 1338 C CA . TYR A 1 159 ? -8.833 -0.508 17.448 1.00 81.94 159 TYR A CA 1
ATOM 1339 C C . TYR A 1 159 ? -9.585 -1.281 18.541 1.00 81.94 159 TYR A C 1
ATOM 1341 O O . TYR A 1 159 ? -10.176 -0.685 19.444 1.00 81.94 159 TYR A O 1
ATOM 1349 N N . ALA A 1 160 ? -9.538 -2.616 18.486 1.00 75.62 160 ALA A N 1
ATOM 1350 C CA . ALA A 1 160 ? -10.209 -3.479 19.454 1.00 75.62 160 ALA A CA 1
ATOM 1351 C C . ALA A 1 160 ? -9.658 -3.300 20.879 1.00 75.62 160 ALA A C 1
ATOM 1353 O O . ALA A 1 160 ? -10.431 -3.297 21.840 1.00 75.62 160 ALA A O 1
ATOM 1354 N N . GLU A 1 161 ? -8.345 -3.118 21.027 1.00 78.31 161 GLU A N 1
ATOM 1355 C CA . GLU A 1 161 ? -7.691 -2.894 22.316 1.00 78.31 161 GLU A CA 1
ATOM 1356 C C . GLU A 1 161 ? -8.114 -1.564 22.959 1.00 78.31 161 GLU A C 1
ATOM 1358 O O . GLU A 1 161 ? -8.483 -1.551 24.135 1.00 78.31 1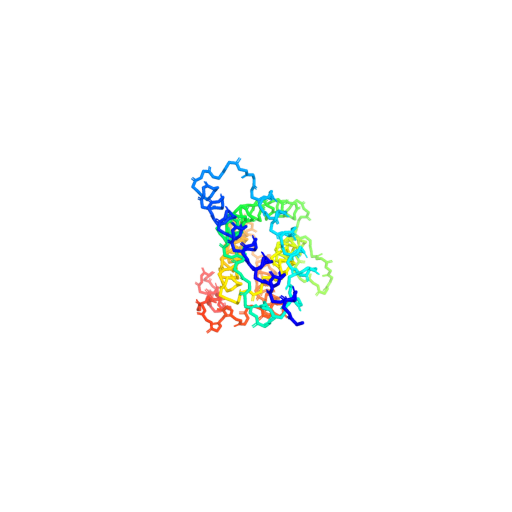61 GLU A O 1
ATOM 1363 N N . ILE A 1 162 ? -8.106 -0.461 22.199 1.00 80.38 162 ILE A N 1
ATOM 1364 C C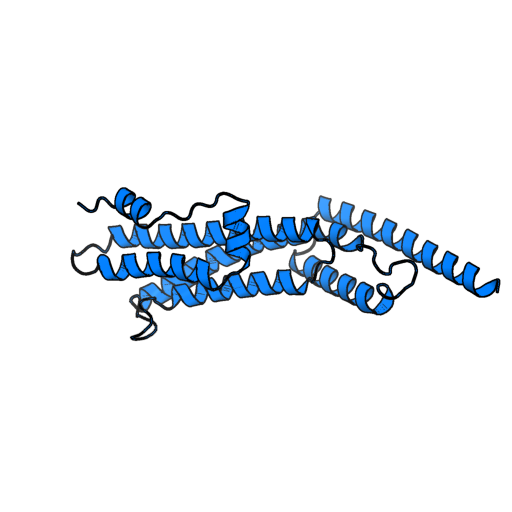A . ILE A 1 162 ? -8.511 0.870 22.690 1.00 80.38 162 ILE A CA 1
ATOM 1365 C C . ILE A 1 162 ? -9.958 0.826 23.172 1.00 80.38 162 ILE A C 1
ATOM 1367 O O . ILE A 1 162 ? -10.259 1.202 24.306 1.00 80.38 162 ILE A O 1
ATOM 1371 N N . ILE A 1 163 ? -10.839 0.289 22.331 1.00 73.62 163 ILE A N 1
ATOM 1372 C CA . ILE A 1 163 ? -12.252 0.141 22.653 1.00 73.62 163 ILE A CA 1
ATOM 1373 C C . ILE A 1 163 ? -12.431 -0.727 23.907 1.00 73.62 163 ILE A C 1
ATOM 1375 O O . ILE A 1 163 ? -13.173 -0.343 24.806 1.00 73.62 163 ILE A O 1
ATOM 1379 N N . SER A 1 164 ? -11.711 -1.848 24.029 1.00 69.94 164 SER A N 1
ATOM 1380 C CA . SER A 1 164 ? -11.771 -2.737 25.206 1.00 69.94 164 SER A CA 1
ATOM 1381 C C . SER A 1 164 ? -11.328 -2.066 26.507 1.00 69.94 164 SER A C 1
ATOM 1383 O O . SER A 1 164 ? -11.911 -2.322 27.563 1.00 69.94 164 SER A O 1
ATOM 1385 N N . LYS A 1 165 ? -10.314 -1.197 26.452 1.00 70.75 165 LYS A N 1
ATOM 1386 C CA . LYS A 1 165 ? -9.855 -0.420 27.612 1.00 70.75 165 LYS A CA 1
ATOM 1387 C C . LYS A 1 165 ? -10.903 0.610 28.041 1.00 70.75 165 LYS A C 1
ATOM 1389 O O . LYS A 1 165 ? -11.229 0.686 29.225 1.00 70.75 165 LYS A O 1
ATOM 1394 N N . ASP A 1 166 ? -11.496 1.319 27.084 1.00 65.81 166 ASP A N 1
ATOM 1395 C CA . ASP A 1 166 ? -12.589 2.268 27.340 1.00 65.81 166 ASP A CA 1
ATOM 1396 C C . ASP A 1 166 ? -13.893 1.568 27.773 1.00 65.81 166 ASP A C 1
ATOM 1398 O O . ASP A 1 166 ? -14.715 2.126 28.502 1.00 65.81 166 ASP A O 1
ATOM 1402 N N . PHE A 1 167 ? -14.091 0.307 27.390 1.00 56.78 167 PHE A N 1
ATOM 1403 C CA . PHE A 1 167 ? -15.199 -0.506 27.887 1.00 56.78 167 PHE A CA 1
ATOM 1404 C C . PHE A 1 167 ? -15.129 -0.733 29.394 1.00 56.78 167 PHE A C 1
ATOM 1406 O O . PHE A 1 167 ? -16.159 -0.658 30.067 1.00 56.78 167 PHE A O 1
ATOM 1413 N N . ALA A 1 168 ? -13.937 -1.002 29.930 1.00 51.75 168 ALA A N 1
ATOM 1414 C CA . ALA A 1 168 ? -13.751 -1.239 31.357 1.00 51.75 168 ALA A CA 1
ATOM 1415 C C . ALA A 1 168 ? -14.063 0.013 32.199 1.00 51.75 168 ALA A C 1
ATOM 1417 O O . ALA A 1 168 ? -14.583 -0.115 33.307 1.00 51.75 168 ALA A O 1
ATOM 1418 N N . SER A 1 169 ? -13.818 1.214 31.661 1.00 51.53 169 SER A N 1
ATOM 1419 C CA . SER A 1 169 ? -14.082 2.491 32.341 1.00 51.53 169 SER A CA 1
ATOM 1420 C C . SER A 1 169 ? -15.536 2.979 32.221 1.00 51.53 169 SER A C 1
ATOM 1422 O O . SER A 1 169 ? -15.993 3.731 33.080 1.00 51.53 169 SER A O 1
ATOM 1424 N N . HIS A 1 170 ? -16.296 2.525 31.214 1.00 44.59 170 HIS A N 1
ATOM 1425 C CA . HIS A 1 170 ? -17.676 2.968 30.940 1.00 44.59 170 HIS A CA 1
ATOM 1426 C C . HIS A 1 170 ? -18.781 1.950 31.299 1.00 44.59 170 HIS A C 1
ATOM 1428 O O . HIS A 1 170 ? -19.926 2.094 30.862 1.00 44.59 170 HIS A O 1
ATOM 1434 N N . CYS A 1 171 ? -18.480 0.923 32.098 1.00 39.47 171 CYS A N 1
ATOM 1435 C CA . CYS A 1 171 ? -19.454 -0.096 32.502 1.00 39.47 171 CYS A CA 1
ATOM 1436 C C . CYS A 1 171 ? -20.466 0.387 33.562 1.00 39.47 171 CYS A C 1
ATOM 1438 O O . CYS A 1 171 ? -20.331 0.080 34.745 1.00 39.47 171 CYS A O 1
ATOM 1440 N N . SER A 1 172 ? -21.562 1.008 33.122 1.00 43.75 172 SER A N 1
ATOM 1441 C CA . SER A 1 172 ? -22.890 0.719 33.685 1.00 43.75 172 SER A CA 1
ATOM 1442 C C . SER A 1 172 ? -23.535 -0.421 32.874 1.00 43.75 172 SER A C 1
ATOM 1444 O O . SER A 1 172 ? -23.292 -0.558 31.674 1.00 43.75 172 SER A O 1
ATOM 1446 N N . LYS A 1 173 ? -24.297 -1.305 33.533 1.00 48.03 173 LYS A N 1
ATOM 1447 C CA . LYS A 1 173 ? -24.752 -2.609 32.996 1.00 48.03 173 LYS A CA 1
ATOM 1448 C C . LYS A 1 173 ? -25.572 -2.546 31.688 1.00 48.03 173 LYS A C 1
ATOM 1450 O O . LYS A 1 173 ? -25.653 -3.562 31.014 1.00 48.03 173 LYS A O 1
ATOM 1455 N N . GLU A 1 174 ? -26.117 -1.392 31.299 1.00 42.88 174 GLU A N 1
ATOM 1456 C CA . GLU A 1 174 ? -27.063 -1.254 30.173 1.00 42.88 174 GLU A CA 1
ATOM 1457 C C . GLU A 1 174 ? -26.440 -1.052 28.776 1.00 42.88 174 GLU A C 1
ATOM 1459 O O . GLU A 1 174 ? -27.131 -1.265 27.789 1.00 42.88 174 GLU A O 1
ATOM 1464 N N . LYS A 1 175 ? -25.155 -0.681 28.634 1.00 47.41 175 LYS A N 1
ATOM 1465 C CA . LYS A 1 175 ? -24.550 -0.333 27.315 1.00 47.41 175 LYS A CA 1
ATOM 1466 C C . LYS A 1 175 ? -23.533 -1.346 26.765 1.00 47.41 175 LYS A C 1
ATOM 1468 O O . LYS A 1 175 ? -22.750 -1.027 25.870 1.00 47.41 175 LYS A O 1
ATOM 1473 N N . LYS A 1 176 ? -23.489 -2.555 27.328 1.00 40.69 176 LYS A N 1
ATOM 1474 C CA . LYS A 1 176 ? -22.491 -3.587 26.987 1.00 40.69 176 LYS A CA 1
ATOM 1475 C C . LYS A 1 176 ? -22.799 -4.329 25.680 1.00 40.69 176 LYS A C 1
ATOM 1477 O O . LYS A 1 176 ? -21.886 -4.585 24.903 1.00 40.69 176 LYS A O 1
ATOM 1482 N N . GLU A 1 177 ? -24.066 -4.638 25.419 1.00 42.09 177 GLU A N 1
ATOM 1483 C CA . GLU A 1 177 ? -24.482 -5.517 24.312 1.00 42.09 177 GLU A CA 1
ATOM 1484 C C . GLU A 1 177 ? -24.396 -4.839 22.936 1.00 42.09 177 GLU A C 1
ATOM 1486 O O . GLU A 1 177 ? -23.832 -5.399 21.996 1.00 42.09 177 GLU A O 1
ATOM 1491 N N . GLU A 1 178 ? -24.855 -3.590 22.841 1.00 42.75 178 GLU A N 1
ATOM 1492 C CA . GLU A 1 178 ? -24.862 -2.781 21.608 1.00 42.75 178 GLU A CA 1
ATOM 1493 C C . GLU A 1 178 ? -23.456 -2.596 21.016 1.00 42.75 178 GLU A C 1
ATOM 1495 O O . GLU A 1 178 ? -23.236 -2.468 19.817 1.00 42.75 178 GLU A O 1
ATOM 1500 N N . LYS A 1 179 ? -22.467 -2.641 21.893 1.00 46.53 179 LYS A N 1
ATOM 1501 C CA . LYS A 1 179 ? -21.130 -2.129 21.663 1.00 46.53 179 LYS A CA 1
ATOM 1502 C C . LYS A 1 179 ? -20.158 -3.299 21.369 1.00 46.53 179 LYS A C 1
ATOM 1504 O O . LYS A 1 179 ? -19.219 -3.153 20.588 1.00 46.53 179 LYS A O 1
ATOM 1509 N N . VAL A 1 180 ? -20.453 -4.501 21.887 1.00 44.88 180 VAL A N 1
ATOM 1510 C CA . VAL A 1 180 ? -19.878 -5.790 21.439 1.00 44.88 180 VAL A CA 1
ATOM 1511 C C . VAL A 1 180 ? -20.388 -6.165 20.040 1.00 44.88 180 VAL A C 1
ATOM 1513 O O . VAL A 1 180 ? -19.627 -6.697 19.228 1.00 44.88 180 VAL A O 1
ATOM 1516 N N . ALA A 1 181 ? -21.641 -5.824 19.714 1.00 43.53 181 ALA A N 1
ATOM 1517 C CA . ALA A 1 181 ? -22.191 -6.004 18.371 1.00 43.53 181 ALA A CA 1
ATOM 1518 C C . ALA A 1 181 ? -21.417 -5.197 17.310 1.00 43.53 181 ALA A C 1
ATOM 1520 O O . ALA A 1 181 ? -21.127 -5.736 16.240 1.00 43.53 181 ALA A O 1
ATOM 1521 N N . ILE A 1 182 ? -20.973 -3.974 17.639 1.00 47.94 182 ILE A N 1
ATOM 1522 C CA . ILE A 1 182 ? -20.114 -3.143 16.773 1.00 47.94 182 ILE A CA 1
ATOM 1523 C C . ILE A 1 182 ? -18.796 -3.854 16.457 1.00 47.94 182 ILE A C 1
ATOM 1525 O O . ILE A 1 182 ? -18.440 -3.996 15.286 1.00 47.94 182 ILE A O 1
ATOM 1529 N N . ALA A 1 183 ? -18.092 -4.354 17.478 1.00 48.03 183 ALA A N 1
ATOM 1530 C CA . ALA A 1 183 ? -16.826 -5.068 17.296 1.00 48.03 183 ALA A CA 1
ATOM 1531 C C . ALA A 1 183 ? -16.993 -6.346 16.445 1.00 48.03 183 ALA A C 1
ATOM 1533 O O . ALA A 1 183 ? -16.182 -6.622 15.556 1.00 48.03 183 ALA A O 1
ATOM 1534 N N . LEU A 1 184 ? -18.085 -7.092 16.648 1.00 47.44 184 LEU A N 1
ATOM 1535 C CA . LEU A 1 184 ? -18.422 -8.277 15.849 1.00 47.44 184 LEU A CA 1
ATOM 1536 C C . LEU A 1 184 ? -18.798 -7.923 14.397 1.00 47.44 184 LEU A C 1
ATOM 1538 O O . LEU A 1 184 ? -18.430 -8.643 13.465 1.00 47.44 184 LEU A O 1
ATOM 1542 N N . GLN A 1 185 ? -19.484 -6.800 14.172 1.00 49.84 185 GLN A N 1
ATOM 1543 C CA . GLN A 1 185 ? -19.882 -6.342 12.836 1.00 49.84 185 GLN A CA 1
ATOM 1544 C C . GLN A 1 185 ? -18.727 -5.741 12.033 1.00 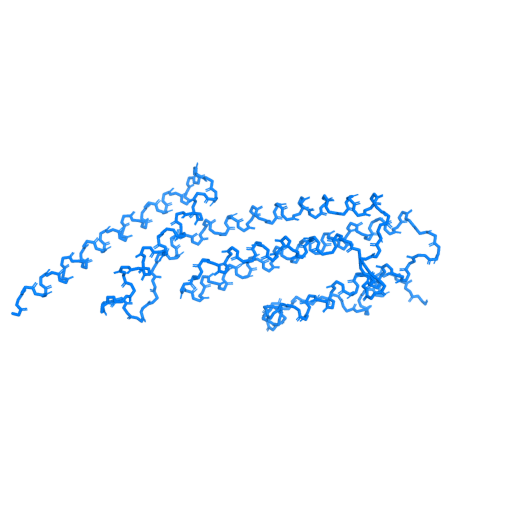49.84 185 GLN A C 1
ATOM 1546 O O . GLN A 1 185 ? -18.685 -5.941 10.815 1.00 49.84 185 GLN A O 1
ATOM 1551 N N . VAL A 1 186 ? -17.751 -5.105 12.691 1.00 48.06 186 VAL A N 1
ATOM 1552 C CA . VAL A 1 186 ? -16.456 -4.738 12.089 1.00 48.06 186 VAL A CA 1
ATOM 1553 C C . VAL A 1 186 ? -15.772 -5.986 11.522 1.00 48.06 186 VAL A C 1
ATOM 1555 O O . VAL A 1 186 ? -15.423 -6.019 10.338 1.00 48.06 186 VAL A O 1
ATOM 1558 N N . GLY A 1 187 ? -15.684 -7.058 12.319 1.00 44.97 187 GLY A N 1
ATOM 1559 C CA . GLY A 1 187 ? -15.122 -8.342 11.885 1.00 44.97 187 GLY A CA 1
ATOM 1560 C C . GLY A 1 187 ? -15.923 -9.040 10.773 1.00 44.97 187 GLY A C 1
ATOM 1561 O O . GLY A 1 187 ? -15.344 -9.706 9.912 1.00 44.97 187 GLY A O 1
ATOM 1562 N N . HIS A 1 188 ? -17.249 -8.874 10.733 1.00 45.06 188 HIS A N 1
ATOM 1563 C CA . HIS A 1 188 ? -18.096 -9.457 9.680 1.00 45.06 188 HIS A CA 1
ATOM 1564 C C . HIS A 1 188 ? -18.013 -8.690 8.351 1.00 45.06 188 HIS A C 1
ATOM 1566 O O . HIS A 1 188 ? -18.011 -9.292 7.274 1.00 45.06 188 HIS A O 1
ATOM 1572 N N . ARG A 1 189 ? -17.890 -7.355 8.394 1.00 46.38 189 ARG A N 1
ATOM 1573 C CA . ARG A 1 189 ? -17.756 -6.521 7.185 1.00 46.38 189 ARG A CA 1
ATOM 1574 C C . ARG A 1 189 ? -16.388 -6.684 6.515 1.00 46.38 189 ARG A C 1
ATOM 1576 O O . ARG A 1 189 ? -16.331 -6.653 5.285 1.00 46.38 189 ARG A O 1
ATOM 1583 N N . MET A 1 190 ? -15.336 -6.956 7.296 1.00 43.66 190 MET A N 1
ATOM 1584 C CA . MET A 1 190 ? -14.006 -7.365 6.810 1.00 43.66 190 MET A CA 1
ATOM 1585 C C . MET A 1 190 ? -14.077 -8.563 5.860 1.00 43.66 190 MET A C 1
ATOM 1587 O O . MET A 1 190 ? -13.500 -8.528 4.776 1.00 43.66 190 MET A O 1
ATOM 1591 N N . ARG A 1 191 ? -14.846 -9.593 6.239 1.00 42.91 191 ARG A N 1
ATOM 1592 C CA . ARG A 1 191 ? -15.022 -10.816 5.441 1.00 42.91 191 ARG A CA 1
ATOM 1593 C C . ARG A 1 191 ? -15.786 -10.595 4.138 1.00 42.91 191 ARG A C 1
ATOM 1595 O O . ARG A 1 191 ? -15.544 -11.304 3.175 1.00 42.91 191 ARG A O 1
ATOM 1602 N N . ARG A 1 192 ? -16.705 -9.623 4.086 1.00 39.53 192 ARG A N 1
ATOM 1603 C CA . ARG A 1 192 ? -17.573 -9.412 2.911 1.00 39.53 192 ARG A CA 1
ATOM 1604 C C . ARG A 1 192 ? -17.028 -8.441 1.862 1.00 39.53 192 ARG A C 1
ATOM 1606 O O . ARG A 1 192 ? -17.437 -8.536 0.712 1.00 39.53 192 ARG A O 1
ATOM 1613 N N . LYS A 1 193 ? -16.185 -7.470 2.236 1.00 38.78 193 LYS A N 1
ATOM 1614 C CA . LYS A 1 193 ? -15.735 -6.398 1.319 1.00 38.78 193 LYS A CA 1
ATOM 1615 C C . LYS A 1 193 ? -14.335 -6.587 0.739 1.00 38.78 193 LYS A C 1
ATOM 1617 O O . LYS A 1 193 ? -13.984 -5.862 -0.186 1.00 38.78 193 LYS A O 1
ATOM 1622 N N . CYS A 1 194 ? -13.542 -7.518 1.261 1.00 35.66 194 CYS A N 1
ATOM 1623 C CA . CYS A 1 194 ? -12.157 -7.693 0.848 1.00 35.66 194 CYS A CA 1
ATOM 1624 C C . CYS A 1 194 ? -11.943 -9.120 0.306 1.00 35.66 194 CYS A C 1
ATOM 1626 O O . CYS A 1 194 ? -11.755 -10.041 1.099 1.00 35.66 194 CYS A O 1
ATOM 1628 N N . PRO A 1 195 ? -11.938 -9.328 -1.025 1.00 37.12 195 PRO A N 1
ATOM 1629 C CA . PRO A 1 195 ? -11.621 -10.627 -1.638 1.00 37.12 195 PRO A CA 1
ATOM 1630 C C . PRO A 1 195 ? -10.229 -11.150 -1.233 1.00 37.12 195 PRO A C 1
ATOM 1632 O O . PRO A 1 195 ? -9.977 -12.348 -1.195 1.00 37.12 195 PRO A O 1
ATOM 1635 N N . SER A 1 196 ? -9.321 -10.246 -0.855 1.00 39.72 196 SER A N 1
ATOM 1636 C CA . SER A 1 196 ? -7.982 -10.569 -0.356 1.00 39.72 196 SER A CA 1
ATOM 1637 C C . SER A 1 196 ? -7.971 -11.141 1.071 1.00 39.72 196 SER A C 1
ATOM 1639 O O . SER A 1 196 ? -6.962 -11.712 1.477 1.00 39.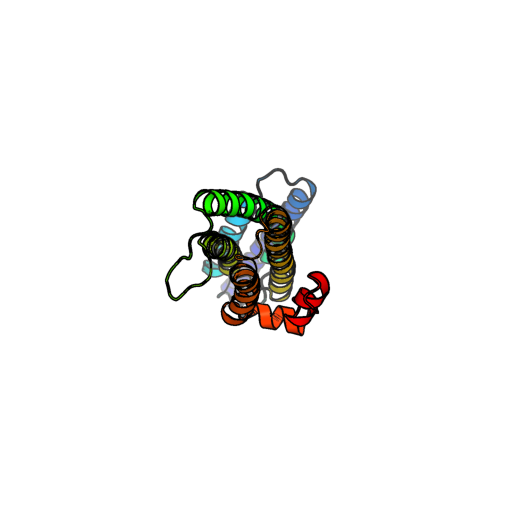72 196 SER A O 1
ATOM 1641 N N . VAL A 1 197 ? -9.065 -11.022 1.839 1.00 40.41 197 VAL A N 1
ATOM 1642 C CA . VAL A 1 197 ? -9.179 -11.644 3.172 1.00 40.41 197 VAL A CA 1
ATOM 1643 C C . VAL A 1 197 ? -9.417 -13.151 3.059 1.00 40.41 197 VAL A C 1
ATOM 1645 O O . VAL A 1 197 ? -8.861 -13.888 3.865 1.00 40.41 197 VAL A O 1
ATOM 1648 N N . GLU A 1 198 ? -10.098 -13.642 2.015 1.00 35.81 198 GLU A N 1
ATOM 1649 C CA . GLU A 1 198 ? -10.146 -15.088 1.717 1.00 35.81 198 GLU A CA 1
ATOM 1650 C C . GLU A 1 198 ? -8.742 -15.641 1.408 1.00 35.81 198 GLU A C 1
ATOM 1652 O O . GLU A 1 198 ? -8.369 -16.714 1.881 1.00 35.81 198 GLU A O 1
ATOM 1657 N N . LEU A 1 199 ? -7.900 -14.876 0.704 1.00 34.94 199 LEU A N 1
ATOM 1658 C CA . LEU A 1 199 ? -6.488 -15.222 0.473 1.00 34.94 199 LEU A CA 1
ATOM 1659 C C . LEU A 1 199 ? -5.646 -15.230 1.764 1.00 34.94 199 LEU A C 1
ATOM 1661 O O . LEU A 1 199 ? -4.712 -16.030 1.874 1.00 34.94 199 LEU A O 1
ATOM 1665 N N . LEU A 1 200 ? -5.973 -14.381 2.743 1.00 36.34 200 LEU A N 1
ATOM 1666 C CA . LEU A 1 200 ? -5.315 -14.348 4.056 1.00 36.34 200 LEU A CA 1
ATOM 1667 C C . LEU A 1 200 ? -5.751 -15.504 4.964 1.00 36.34 200 LEU A C 1
ATOM 1669 O O . LEU A 1 200 ? -4.907 -16.079 5.657 1.00 36.34 200 LEU A O 1
ATOM 1673 N N . ASP A 1 201 ? -7.023 -15.894 4.902 1.00 35.97 201 ASP A N 1
ATOM 1674 C CA . ASP A 1 201 ? -7.575 -17.027 5.653 1.00 35.97 201 ASP A CA 1
ATOM 1675 C C . ASP A 1 201 ? -7.007 -18.363 5.127 1.00 35.97 201 ASP A C 1
ATOM 1677 O O . ASP A 1 201 ? -6.557 -19.218 5.890 1.00 35.97 201 ASP A O 1
ATOM 1681 N N . THR A 1 202 ? -6.886 -18.501 3.799 1.00 35.44 202 THR A N 1
ATOM 1682 C CA . THR A 1 202 ? -6.450 -19.758 3.158 1.00 35.44 202 THR A CA 1
ATOM 1683 C C . THR A 1 202 ? -4.933 -20.016 3.247 1.00 35.44 202 THR A C 1
ATOM 1685 O O . THR A 1 202 ? -4.502 -21.161 3.111 1.00 35.44 202 THR A O 1
ATOM 1688 N N . ARG A 1 203 ? -4.087 -18.989 3.468 1.00 32.88 203 ARG A N 1
ATOM 1689 C CA . ARG A 1 203 ? -2.608 -19.137 3.474 1.00 32.88 203 ARG A CA 1
ATOM 1690 C C . ARG A 1 203 ? -1.881 -18.709 4.753 1.00 32.88 203 ARG A C 1
ATOM 1692 O O . ARG A 1 203 ? -0.754 -19.162 4.943 1.00 32.88 203 ARG A O 1
ATOM 1699 N N . MET A 1 204 ? -2.456 -17.866 5.618 1.00 30.67 204 MET A N 1
ATOM 1700 C CA . MET A 1 204 ? -1.724 -17.287 6.764 1.00 30.67 204 MET A CA 1
ATOM 1701 C C . MET A 1 204 ? -2.236 -17.682 8.157 1.00 30.67 204 MET A C 1
ATOM 1703 O O . MET A 1 204 ? -1.616 -17.267 9.133 1.00 30.67 204 MET A O 1
ATOM 1707 N N . LYS A 1 205 ? -3.289 -18.509 8.289 1.00 29.70 205 LYS A N 1
ATOM 1708 C CA . LYS A 1 205 ? -3.866 -18.894 9.600 1.00 29.70 205 LYS A CA 1
ATOM 1709 C C . LYS A 1 205 ? -4.106 -17.680 10.521 1.00 29.70 205 LYS A C 1
ATOM 1711 O O . LYS A 1 205 ? -3.840 -17.744 11.721 1.00 29.70 205 LYS A O 1
ATOM 1716 N N . ILE A 1 206 ? -4.571 -16.555 9.975 1.00 34.56 206 ILE A N 1
ATOM 1717 C CA . ILE A 1 206 ? -5.024 -15.434 10.806 1.00 34.56 206 ILE A CA 1
ATOM 1718 C C . ILE A 1 206 ? -6.441 -15.775 11.263 1.00 34.56 206 ILE A C 1
ATOM 1720 O O . ILE A 1 206 ? -7.424 -15.419 10.620 1.00 34.56 206 ILE A O 1
ATOM 1724 N N . THR A 1 207 ? -6.545 -16.509 12.369 1.00 33.78 207 THR A N 1
ATOM 1725 C CA . THR A 1 207 ? -7.833 -16.796 12.998 1.00 33.78 207 THR A CA 1
ATOM 1726 C C . THR A 1 207 ? -8.325 -15.520 13.676 1.00 33.78 207 THR A C 1
ATOM 1728 O O . THR A 1 207 ? -7.872 -15.174 14.766 1.00 33.78 207 THR A O 1
ATOM 1731 N N . PHE A 1 208 ? -9.255 -14.802 13.044 1.00 35.75 208 PHE A N 1
ATOM 1732 C CA . PHE A 1 208 ? -10.021 -13.778 13.754 1.00 35.75 208 PHE A CA 1
ATOM 1733 C C . PHE A 1 208 ? -10.754 -14.453 14.923 1.00 35.75 208 PHE A C 1
ATOM 1735 O O . PHE A 1 208 ? -11.344 -15.520 14.715 1.00 35.75 208 PHE A O 1
ATOM 1742 N N . PRO A 1 209 ? -10.730 -13.884 16.143 1.00 35.19 209 PRO A N 1
ATOM 1743 C CA . PRO A 1 209 ? -11.389 -14.502 17.281 1.00 35.19 209 PRO A CA 1
ATOM 1744 C C . PRO A 1 209 ? -12.870 -14.684 16.946 1.00 35.19 209 PRO A C 1
ATOM 1746 O O . PRO A 1 209 ? -13.573 -13.751 16.555 1.00 35.19 209 PRO A O 1
ATOM 1749 N N . THR A 1 210 ? -13.327 -15.932 17.019 1.00 35.06 210 THR A N 1
ATOM 1750 C CA . THR A 1 210 ? -14.739 -16.258 16.809 1.00 35.06 210 THR A CA 1
ATOM 1751 C C . THR A 1 210 ? -15.573 -15.614 17.916 1.00 35.06 210 THR A C 1
ATOM 1753 O O . THR A 1 210 ? -15.039 -15.273 18.974 1.00 35.06 210 THR A O 1
ATOM 1756 N N . ALA A 1 211 ? -16.887 -15.467 17.716 1.00 34.88 211 ALA A N 1
ATOM 1757 C CA . ALA A 1 211 ? -17.787 -14.989 18.772 1.00 34.88 211 ALA A CA 1
ATOM 1758 C C . ALA A 1 211 ? -17.582 -15.762 20.095 1.00 34.88 211 ALA A C 1
ATOM 1760 O O . ALA A 1 211 ? -17.631 -15.172 21.169 1.00 34.88 211 ALA A O 1
ATOM 1761 N N . THR A 1 212 ? -17.234 -17.049 19.996 1.00 31.14 212 THR A N 1
ATOM 1762 C CA . THR A 1 212 ? -16.882 -17.945 21.105 1.00 31.14 212 THR A CA 1
ATOM 1763 C C . THR A 1 212 ? -15.554 -17.590 21.789 1.00 31.14 212 THR A C 1
ATOM 1765 O O . THR A 1 212 ? -15.426 -17.698 23.004 1.00 31.14 212 THR A O 1
ATOM 1768 N N . THR A 1 213 ? -14.550 -17.142 21.033 1.00 33.34 213 THR A N 1
ATOM 1769 C CA . THR A 1 213 ? -13.244 -16.731 21.577 1.00 33.34 213 THR A CA 1
ATOM 1770 C C . THR A 1 213 ? -13.354 -15.392 22.308 1.00 33.34 213 THR A C 1
ATOM 1772 O O . THR A 1 213 ? -12.741 -15.206 23.355 1.00 33.34 213 THR A O 1
ATOM 1775 N N . LEU A 1 214 ? -14.186 -14.475 21.804 1.00 32.94 214 LEU A N 1
ATOM 1776 C CA . LEU A 1 214 ? -14.482 -13.215 22.488 1.00 32.94 214 LEU A CA 1
ATOM 1777 C C . LEU A 1 214 ? -15.349 -13.453 23.734 1.00 32.94 214 LEU A C 1
ATOM 1779 O O . LEU A 1 214 ? -15.037 -12.914 24.790 1.00 32.94 214 LEU A O 1
ATOM 1783 N N . SER A 1 215 ? -16.363 -14.326 23.682 1.00 33.12 215 SER A N 1
ATOM 1784 C CA . SER A 1 215 ? -17.180 -14.641 24.867 1.00 33.12 215 SER A CA 1
ATOM 1785 C C . SER A 1 215 ? -16.372 -15.273 26.009 1.00 33.12 215 SER A C 1
ATOM 1787 O O . SER A 1 215 ? -16.668 -15.025 27.175 1.00 33.12 215 SER A O 1
ATOM 1789 N N . GLN A 1 216 ? -15.326 -16.046 25.689 1.00 32.59 216 GLN A N 1
ATOM 1790 C CA . GLN A 1 216 ? -14.396 -16.616 26.673 1.00 32.59 216 GLN A CA 1
ATOM 1791 C C . GLN A 1 216 ? -13.438 -15.575 27.275 1.00 32.59 216 GLN A C 1
ATOM 1793 O O . GLN A 1 216 ? -13.144 -15.649 28.464 1.00 32.59 216 GLN A O 1
ATOM 1798 N N . ILE A 1 217 ? -12.990 -14.584 26.496 1.00 35.66 217 ILE A N 1
ATOM 1799 C CA . ILE A 1 217 ? -12.158 -13.471 26.994 1.00 35.66 217 ILE A CA 1
ATOM 1800 C C . ILE A 1 217 ? -12.967 -12.537 27.914 1.00 35.66 217 ILE A C 1
ATOM 1802 O O . ILE A 1 217 ? -12.415 -11.975 28.858 1.00 35.66 217 ILE A O 1
ATOM 1806 N N . TYR A 1 218 ? -14.276 -12.397 27.678 1.00 34.28 218 TYR A N 1
ATOM 1807 C CA . TYR A 1 218 ? -15.144 -11.469 28.413 1.00 34.28 218 TYR A CA 1
ATOM 1808 C C . TYR A 1 218 ? -16.005 -12.098 29.526 1.00 34.28 218 TYR A C 1
ATOM 1810 O O . TYR A 1 218 ? -16.837 -11.381 30.076 1.00 34.28 218 TYR A O 1
ATOM 1818 N N . HIS A 1 219 ? -15.808 -13.377 29.889 1.00 31.19 219 HIS A N 1
ATOM 1819 C CA . HIS A 1 219 ? -16.545 -14.081 30.960 1.00 31.19 219 HIS A CA 1
ATOM 1820 C C . HIS A 1 219 ? -18.040 -13.706 31.014 1.00 31.19 219 HIS A C 1
ATOM 1822 O O . HIS A 1 219 ? -18.525 -13.079 31.957 1.00 31.19 219 HIS A O 1
ATOM 1828 N N . VAL A 1 220 ? -18.774 -14.084 29.969 1.00 33.16 220 VAL A N 1
ATOM 1829 C CA . VAL A 1 220 ? -20.240 -14.070 29.992 1.00 33.16 220 VAL A CA 1
ATOM 1830 C C . VAL A 1 220 ? -20.693 -15.470 30.402 1.00 33.16 220 VAL A C 1
ATOM 1832 O O . VAL A 1 220 ? -20.593 -16.402 29.604 1.00 33.16 220 VAL A O 1
ATOM 1835 N N . SER A 1 221 ? -21.096 -15.619 31.666 1.00 30.25 221 SER A N 1
ATOM 1836 C CA . SER A 1 221 ? -21.967 -16.715 32.112 1.00 30.25 221 SER A CA 1
ATOM 1837 C C . SER A 1 221 ? -23.403 -16.430 31.698 1.00 30.25 221 SER A C 1
ATOM 1839 O O . SER A 1 221 ? -23.791 -15.242 31.792 1.00 30.25 221 SER A O 1
#

Sequence (221 aa):
MWTGKLLSDLIFNIHSSFTQYAFFYFIEHDKHRLCKSADYMNLHFKVKWLYNEYVTELPAFKNKVPEYPAWFEPFVIQWLDENEEVSRDFLHGALERDKKDGFQQTSEHALFSCSVVDVFSQLNQSFEIIKKLECPDPQIVGHYMRRFAKTISNVLLQYAEIISKDFASHCSKEKKEEKVAIALQVGHRMRRKCPSVELLDTRMKITFPTATTLSQIYHVS

InterPro domains:
  IPR010439 MUN domain [PF06292] (25-195)
  IPR014770 Munc13 homology 1 [PS51258] (20-163)
  IPR027080 Protein Unc-13 [PTHR10480] (17-176)

Secondary structure (DSSP, 8-state):
-HHHHHHHHHHHHHHHHHHHHHHHHHHHHHHH--S-HHHHHHHHHHHHHHHHHHTTTSTTTTTSPPSHHHHHHHHHHHHHHHHHHHHHHHHHHHHHHHHHTT--EEETTEEEEHHHHHHHHHHHHHHHHHHHT--S-HHHHHHHHHHHHHHHHHHHHHHHHHHHHHHHHS--TTSSHHHHHHHHHHHHHHHHH-HHHHHHHHHH---PPPHHHHHHHTT--

Radius of gyration: 23.56 Å; chains: 1; bounding box: 54×33×78 Å